Protein AF-A0A1E3X226-F1 (afdb_monomer)

Nearest PDB structures (foldseek):
  6efn-assembly1_A-2  TM=8.476E-01  e=7.479E-10  Bacillus subtilis subsp. subtilis str. 168
  5v1s-assembly1_A  TM=7.914E-01  e=3.067E-08  Streptococcus suis
  5v1s-assembly2_B  TM=7.934E-01  e=3.722E-07  Streptococcus suis
  5v1q-assembly1_A  TM=6.668E-01  e=4.159E-08  Streptococcus suis
  5v1t-assembly1_A  TM=6.741E-01  e=1.905E-07  Streptococcus suis

Radius of gyration: 18.55 Å; Cα contacts (8 Å, |Δi|>4): 370; chains: 1; bounding box: 53×36×47 Å

Solvent-accessible surface area (backbone atoms only — not comparable to full-atom values): 12499 Å² total; per-residue (Å²): 134,83,67,66,79,53,80,80,62,82,86,82,52,74,66,59,39,66,74,31,32,85,35,45,42,89,79,34,62,83,91,53,32,92,40,24,60,45,80,61,63,80,44,77,41,68,71,37,41,20,15,99,53,78,53,93,84,45,91,76,68,35,33,82,56,70,58,9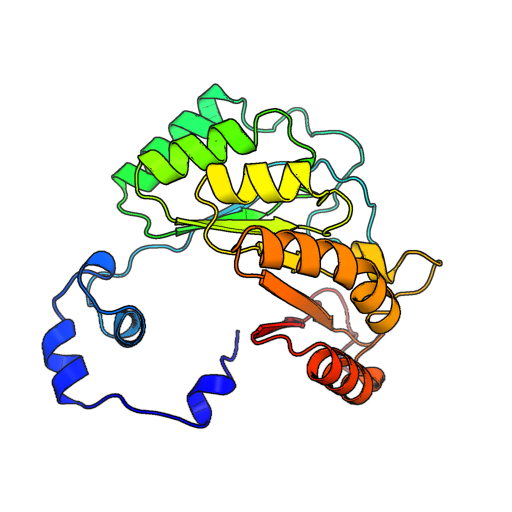3,87,53,73,49,74,67,57,48,51,51,49,46,52,51,42,39,75,68,57,30,62,35,41,37,39,32,44,42,25,39,91,75,44,93,59,42,59,63,53,40,32,52,30,34,77,60,65,28,40,37,31,42,42,34,56,45,85,78,44,43,67,65,48,21,43,51,44,41,72,24,49,42,65,31,39,41,33,37,30,65,58,43,9,36,70,86,80,49,81,36,60,60,62,7,48,61,70,41,45,66,29,53,50,33,23,49,77,44,72,33,49,63,33,44,35,42,80,39,42,63,90,46,52,90,47,45,70,59,47,52,51,54,47,60,73,70,67,64,92,45,71,48,81,43,74,62,84,78,71,93,46,88,118

Foldseek 3Di:
DDPVVCVVDDPDDPVLLVVAQDPALVVHDVVNSVSHVHDADEAEDAQWLAAPFQFPLDPSRRDPDTDPPGDDPVRLLVVLVVCLVSVHQEYEYHHRALVVDPCSLVSLLSSVVSNYAYEYEHCLPPQDLVNLLSCLVSRHQEYEHELRRQQCPVPARRSLSSVVVNLVSCVSNVVSVHHYEYEYEDFLRCPVVVVVNVVSRVVSVRPDYYYHYRDDDDTPD

Sequence (221 aa):
MINISRLLKVRETARDVEKHHNKRADEVPKHLVRYANVKAPMVIWNITRKCNFSCDICHLGSALEADSDELTTQEALEFIDQMASMNVPMVSVYGGEPLTRDDFFTLADHAHNKGLRIILSSNAALITKETAGEIAESGISYVGIDLDGLAQIGGDMDVIAGLEKALPAMERLRDAMVGCGVRITIGSFNLSQMPSIIKAIENTGLKRFAICQHLEGKDWK

Structure (mmCIF, N/CA/C/O backbone):
data_AF-A0A1E3X226-F1
#
_entry.id   AF-A0A1E3X226-F1
#
loop_
_atom_site.group_PDB
_atom_site.id
_atom_site.type_symbol
_atom_site.label_atom_id
_atom_site.label_alt_id
_atom_site.label_comp_id
_atom_site.label_asym_id
_atom_site.label_entity_id
_atom_site.label_seq_id
_atom_site.pdbx_PDB_ins_code
_atom_site.Cartn_x
_atom_site.Cartn_y
_atom_site.Cartn_z
_atom_site.occupancy
_atom_site.B_iso_or_equiv
_atom_site.auth_seq_id
_atom_site.auth_comp_id
_atom_site.auth_asym_id
_atom_site.auth_atom_id
_atom_site.pdbx_PDB_model_num
ATOM 1 N N . MET A 1 1 ? -12.445 4.779 -12.237 1.00 38.12 1 MET A N 1
ATOM 2 C CA . MET A 1 1 ? -11.994 3.369 -12.290 1.00 38.12 1 MET A CA 1
ATOM 3 C C . MET A 1 1 ? -13.033 2.550 -13.058 1.00 38.12 1 MET A C 1
ATOM 5 O O . MET A 1 1 ? -14.141 2.375 -12.562 1.00 38.12 1 MET A O 1
ATOM 9 N N . ILE A 1 2 ? -12.739 2.126 -14.290 1.00 32.38 2 ILE A N 1
ATOM 10 C CA . ILE A 1 2 ? -13.666 1.306 -15.093 1.00 32.38 2 ILE A CA 1
ATOM 11 C C . ILE A 1 2 ? -13.401 -0.165 -14.759 1.00 32.38 2 ILE A C 1
ATOM 13 O O . ILE A 1 2 ? -12.302 -0.666 -14.972 1.00 32.38 2 ILE A O 1
ATOM 17 N N . ASN A 1 3 ? -14.391 -0.865 -14.204 1.00 37.56 3 ASN A N 1
ATOM 18 C CA . ASN A 1 3 ? -14.241 -2.266 -13.805 1.00 37.56 3 ASN A CA 1
ATOM 19 C C . ASN A 1 3 ? -14.573 -3.203 -14.982 1.00 37.56 3 ASN A C 1
ATOM 21 O O . ASN A 1 3 ? -15.688 -3.715 -15.095 1.00 37.56 3 ASN A O 1
ATOM 25 N N . ILE A 1 4 ? -13.594 -3.402 -15.868 1.00 40.06 4 ILE A N 1
ATOM 26 C CA . ILE A 1 4 ? -13.736 -4.130 -17.144 1.00 40.06 4 ILE A CA 1
ATOM 27 C C . ILE A 1 4 ? -14.189 -5.587 -16.935 1.00 40.06 4 ILE A C 1
ATOM 29 O O . ILE A 1 4 ? -15.012 -6.098 -17.691 1.00 40.06 4 ILE A O 1
ATOM 33 N N . SER A 1 5 ? -13.761 -6.235 -15.847 1.00 36.62 5 SER A N 1
ATOM 34 C CA . SER A 1 5 ? -14.141 -7.624 -15.537 1.00 36.62 5 SER A CA 1
ATOM 35 C C . SER A 1 5 ? -15.647 -7.837 -15.285 1.00 36.62 5 SER A C 1
ATOM 37 O O . SER A 1 5 ? -16.148 -8.950 -15.457 1.00 36.62 5 SER A O 1
ATOM 39 N N . ARG A 1 6 ? -16.401 -6.780 -14.938 1.00 44.97 6 ARG A N 1
ATOM 40 C CA . ARG A 1 6 ? -17.860 -6.846 -14.729 1.00 44.97 6 ARG A CA 1
ATOM 41 C C . ARG A 1 6 ? -18.687 -6.729 -16.008 1.00 44.97 6 ARG A C 1
ATOM 43 O O . ARG A 1 6 ? -19.795 -7.259 -16.029 1.00 44.97 6 ARG A O 1
ATOM 50 N N . LEU A 1 7 ? -18.166 -6.092 -17.060 1.00 44.31 7 LEU A N 1
ATOM 51 C CA . LEU A 1 7 ? -18.870 -5.959 -18.346 1.00 44.31 7 LEU A CA 1
ATOM 52 C C . LEU A 1 7 ? -19.094 -7.314 -19.034 1.00 44.31 7 LEU A C 1
ATOM 54 O O . LEU A 1 7 ? -20.007 -7.453 -19.838 1.00 44.31 7 LEU A O 1
ATOM 58 N N . LEU A 1 8 ? -18.298 -8.325 -18.678 1.00 48.62 8 LEU A N 1
ATOM 59 C CA . LEU A 1 8 ? -18.293 -9.625 -19.346 1.00 48.62 8 LEU A CA 1
ATOM 60 C C . LEU A 1 8 ? -19.125 -10.707 -18.629 1.00 48.62 8 LEU A C 1
ATOM 62 O O . LEU A 1 8 ? -19.322 -11.780 -19.195 1.00 48.62 8 LEU A O 1
ATOM 66 N N . LYS A 1 9 ? -19.595 -10.481 -17.387 1.00 48.19 9 LYS A N 1
ATOM 67 C CA . LYS A 1 9 ? -20.261 -11.517 -16.557 1.00 48.19 9 LYS A CA 1
ATOM 68 C C . LYS A 1 9 ? -21.291 -10.953 -15.563 1.00 48.19 9 LYS A C 1
ATOM 70 O O . LYS A 1 9 ? -21.126 -11.098 -14.350 1.00 48.19 9 LYS A O 1
ATOM 75 N N . VAL A 1 10 ? -22.366 -10.316 -16.028 1.00 56.91 10 VAL A N 1
ATOM 76 C CA . VAL A 1 10 ? -23.440 -9.863 -15.119 1.00 56.91 10 VAL A CA 1
ATOM 77 C C . VAL A 1 10 ? -24.290 -11.062 -14.664 1.00 56.91 10 VAL A C 1
ATOM 79 O O . VAL A 1 10 ? -24.829 -11.791 -15.490 1.00 56.91 10 VAL A O 1
ATOM 82 N N . ARG A 1 11 ? -24.391 -11.278 -13.343 1.00 61.19 11 ARG A N 1
ATOM 83 C CA . ARG A 1 11 ? -25.200 -12.331 -12.682 1.00 61.19 11 ARG A CA 1
ATOM 84 C C . ARG A 1 11 ? -26.237 -11.759 -11.692 1.00 61.19 11 ARG A C 1
ATOM 86 O O . ARG A 1 11 ? -26.661 -12.461 -10.785 1.00 61.19 11 ARG A O 1
ATOM 93 N N . GLU A 1 12 ? -26.595 -10.483 -11.809 1.00 69.31 12 GLU A N 1
ATOM 94 C CA . GLU A 1 12 ? -27.423 -9.768 -10.822 1.00 69.31 12 GLU A CA 1
ATOM 95 C C . GLU A 1 12 ? -28.826 -9.514 -11.404 1.00 69.31 12 GLU A C 1
ATOM 97 O O . GLU A 1 12 ? -28.942 -9.076 -12.550 1.00 69.31 12 GLU A O 1
ATOM 102 N N . THR A 1 13 ? -29.888 -9.816 -10.648 1.00 71.75 13 THR A N 1
ATOM 103 C CA . THR A 1 13 ? -31.288 -9.699 -11.103 1.00 71.75 13 THR A CA 1
ATOM 104 C C . THR A 1 13 ? -31.986 -8.467 -10.519 1.00 71.75 13 THR A C 1
ATOM 106 O O . THR A 1 13 ? -31.592 -7.958 -9.472 1.00 71.75 13 THR A O 1
ATOM 109 N N . ALA A 1 14 ? -33.079 -8.004 -11.139 1.00 69.62 14 ALA A N 1
ATOM 110 C CA . ALA A 1 14 ? -33.898 -6.908 -10.596 1.00 69.62 14 ALA A CA 1
ATOM 111 C C . ALA A 1 14 ? -34.411 -7.191 -9.166 1.00 69.62 14 ALA A C 1
ATOM 113 O O . ALA A 1 14 ? -34.515 -6.283 -8.345 1.00 69.62 14 ALA A O 1
ATOM 114 N N . ARG A 1 15 ? -34.642 -8.470 -8.837 1.00 73.25 15 ARG A N 1
ATOM 115 C CA . ARG A 1 15 ? -35.053 -8.919 -7.500 1.00 73.25 15 ARG A CA 1
ATOM 116 C C . ARG A 1 15 ? -33.945 -8.760 -6.456 1.00 73.25 15 ARG A C 1
ATOM 118 O O . ARG A 1 15 ? -34.234 -8.469 -5.297 1.00 73.25 15 ARG A O 1
ATOM 125 N N . ASP A 1 16 ? -32.685 -8.930 -6.855 1.00 72.31 16 ASP A N 1
ATOM 126 C CA . ASP A 1 16 ? -31.538 -8.681 -5.976 1.00 72.31 16 ASP A CA 1
ATOM 127 C C . ASP A 1 16 ? -31.427 -7.189 -5.640 1.00 72.31 16 ASP A C 1
ATOM 129 O O . ASP A 1 16 ? -31.148 -6.831 -4.497 1.00 72.31 16 ASP A O 1
ATOM 133 N N . VAL A 1 17 ? -31.727 -6.315 -6.605 1.00 71.50 17 VAL A N 1
ATOM 134 C CA . VAL A 1 17 ? 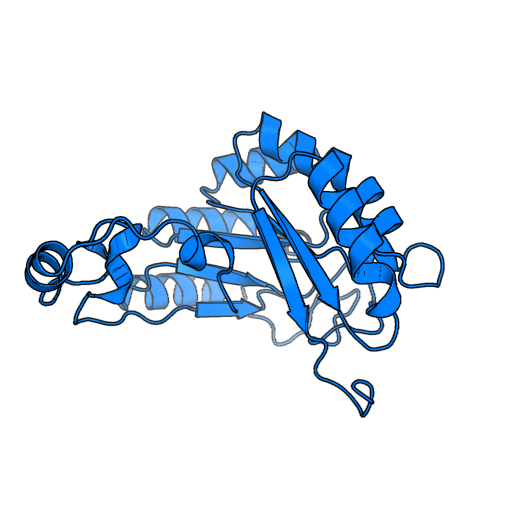-31.774 -4.863 -6.386 1.00 71.50 17 VAL A CA 1
ATOM 135 C C . VAL A 1 17 ? -32.857 -4.509 -5.365 1.00 71.50 17 VAL A C 1
ATOM 137 O O . VAL A 1 17 ? -32.548 -3.905 -4.341 1.00 71.50 17 VAL A O 1
ATOM 140 N N . GLU A 1 18 ? -34.098 -4.961 -5.563 1.00 77.69 18 GLU A N 1
ATOM 141 C CA . GLU A 1 18 ? -35.202 -4.725 -4.616 1.00 77.69 18 GLU A CA 1
ATOM 142 C C . GLU A 1 18 ? -34.926 -5.281 -3.214 1.00 77.69 18 GLU A C 1
ATOM 144 O O . GLU A 1 18 ? -35.237 -4.640 -2.212 1.00 77.69 18 GLU A O 1
ATOM 149 N N . LYS A 1 19 ? -34.305 -6.456 -3.095 1.00 78.50 19 LYS A N 1
ATOM 150 C CA . LYS A 1 19 ? -34.033 -7.058 -1.780 1.00 78.50 19 LYS A CA 1
ATOM 151 C C . LYS A 1 19 ? -33.026 -6.254 -0.951 1.00 78.50 19 LYS A C 1
ATOM 153 O O . LYS A 1 19 ? -33.049 -6.315 0.282 1.00 78.50 19 LYS A O 1
ATOM 158 N N . HIS A 1 20 ? -32.123 -5.539 -1.617 1.00 76.38 20 HIS A N 1
ATOM 159 C CA . HIS A 1 20 ? -31.002 -4.858 -0.980 1.00 76.38 20 HIS A CA 1
ATOM 160 C C . HIS A 1 20 ? -31.112 -3.327 -1.014 1.00 76.38 20 HIS A C 1
ATOM 162 O O . HIS A 1 20 ? -30.353 -2.672 -0.304 1.00 76.38 20 HIS A O 1
ATOM 168 N N . HIS A 1 21 ? -32.093 -2.759 -1.732 1.00 75.00 21 HIS A N 1
ATOM 169 C CA . HIS A 1 21 ? -32.198 -1.309 -1.916 1.00 75.00 21 HIS A CA 1
ATOM 170 C C . HIS A 1 21 ? -32.403 -0.490 -0.647 1.00 75.00 21 HIS A C 1
ATOM 172 O O . HIS A 1 21 ? -31.996 0.657 -0.636 1.00 75.00 21 HIS A O 1
ATOM 178 N N . ASN A 1 22 ? -32.978 -1.056 0.418 1.00 75.69 22 ASN A N 1
ATOM 179 C CA . ASN A 1 22 ? -33.190 -0.362 1.698 1.00 75.69 22 ASN A CA 1
ATOM 180 C C . ASN A 1 22 ? -32.210 -0.777 2.799 1.00 75.69 22 ASN A C 1
ATOM 182 O O . ASN A 1 22 ? -32.362 -0.361 3.944 1.00 75.69 22 ASN A O 1
ATOM 186 N N . LYS A 1 23 ? -31.221 -1.610 2.472 1.00 78.19 23 LYS A N 1
ATOM 187 C CA . LYS A 1 23 ? -30.227 -2.071 3.440 1.00 78.19 23 LYS A CA 1
ATOM 188 C C . LYS A 1 23 ? -29.024 -1.143 3.465 1.00 78.19 23 LYS A C 1
ATOM 190 O O . LYS A 1 23 ? -28.731 -0.466 2.473 1.00 78.19 23 LYS A O 1
ATOM 195 N N . ARG A 1 24 ? -28.310 -1.136 4.589 1.00 70.69 24 ARG A N 1
ATOM 196 C CA . ARG A 1 24 ? -27.011 -0.468 4.661 1.00 70.69 24 ARG A CA 1
ATOM 197 C C . ARG A 1 24 ? -25.949 -1.252 3.891 1.00 70.69 24 ARG A C 1
ATOM 199 O O . ARG A 1 24 ? -26.065 -2.463 3.719 1.00 70.69 24 ARG A O 1
ATOM 206 N N . ALA A 1 25 ? -24.907 -0.563 3.425 1.00 72.38 25 ALA A N 1
ATOM 207 C CA . ALA A 1 25 ? -23.837 -1.167 2.627 1.00 72.38 25 ALA A CA 1
ATOM 208 C C . ALA A 1 25 ? -23.152 -2.373 3.309 1.00 72.38 25 ALA A C 1
ATOM 210 O O . ALA A 1 25 ? -22.760 -3.317 2.625 1.00 72.38 25 ALA A O 1
ATOM 211 N N . ASP A 1 26 ? -23.047 -2.366 4.636 1.00 71.81 26 ASP A N 1
ATOM 212 C CA . ASP A 1 26 ? -22.485 -3.433 5.474 1.00 71.81 26 ASP A CA 1
ATOM 213 C C . ASP A 1 26 ? -23.393 -4.671 5.613 1.00 71.81 26 ASP A C 1
ATOM 215 O O . ASP A 1 26 ? -22.908 -5.769 5.875 1.00 71.81 26 ASP A O 1
ATOM 219 N N . GLU A 1 27 ? -24.693 -4.540 5.348 1.00 76.12 27 GLU A N 1
ATOM 220 C CA . GLU A 1 27 ? -25.685 -5.626 5.429 1.00 76.12 27 GLU A CA 1
ATOM 221 C C . GLU A 1 27 ? -25.948 -6.312 4.072 1.00 76.12 27 GLU A C 1
ATOM 223 O O . GLU A 1 27 ? -26.807 -7.198 3.942 1.00 76.12 27 GLU A O 1
ATOM 228 N N . VAL A 1 28 ? -25.256 -5.869 3.019 1.00 75.56 28 VAL A N 1
ATOM 229 C CA . VAL A 1 28 ? -25.477 -6.302 1.636 1.00 75.56 28 VAL A CA 1
ATOM 230 C C . VAL A 1 28 ? -24.313 -7.181 1.168 1.00 75.56 28 VAL A C 1
ATOM 232 O O . VAL A 1 28 ? -23.149 -6.834 1.375 1.00 75.56 28 VAL A O 1
ATOM 235 N N . PRO A 1 29 ? -24.575 -8.319 0.487 1.00 75.75 29 PRO A N 1
ATOM 236 C CA . PRO A 1 29 ? -23.518 -9.119 -0.119 1.00 75.75 29 PRO A CA 1
ATOM 237 C C . PRO A 1 29 ? -22.600 -8.256 -0.989 1.00 75.75 29 PRO A C 1
ATOM 239 O O . PRO A 1 29 ? -23.077 -7.470 -1.802 1.00 75.75 29 PRO A O 1
ATOM 242 N N . LYS A 1 30 ? -21.279 -8.442 -0.876 1.00 65.56 30 LYS A N 1
ATOM 243 C CA . LYS A 1 30 ? -20.251 -7.557 -1.471 1.00 65.56 30 LYS A CA 1
ATOM 244 C C . LYS A 1 30 ? -20.472 -7.196 -2.949 1.00 65.56 30 LYS A C 1
ATOM 246 O O . LYS A 1 30 ? -20.153 -6.089 -3.367 1.00 65.56 30 LYS A O 1
ATOM 251 N N . HIS A 1 31 ? -21.016 -8.111 -3.753 1.00 70.19 31 HIS A N 1
ATOM 252 C CA . HIS A 1 31 ? -21.281 -7.861 -5.173 1.00 70.19 31 HIS A CA 1
ATOM 253 C C . HIS A 1 31 ? -22.523 -6.974 -5.425 1.00 70.19 31 HIS A C 1
ATOM 255 O O . HIS A 1 31 ? -22.599 -6.324 -6.462 1.00 70.19 31 HIS A O 1
ATOM 261 N N . LEU A 1 32 ? -23.440 -6.850 -4.463 1.00 73.88 32 LEU A N 1
ATOM 262 C CA . LEU A 1 32 ? -24.692 -6.087 -4.561 1.00 73.88 32 LEU A CA 1
ATOM 263 C C . LEU A 1 32 ? -24.652 -4.730 -3.840 1.00 73.88 32 LEU A C 1
ATOM 265 O O . LEU A 1 32 ? -25.619 -3.982 -3.918 1.00 73.88 32 LEU A O 1
ATOM 269 N N . VAL A 1 33 ? -23.544 -4.376 -3.177 1.00 71.00 33 VAL A N 1
ATOM 270 C CA . VAL A 1 33 ? -23.407 -3.153 -2.351 1.00 71.00 33 VAL A CA 1
ATOM 271 C C . VAL A 1 33 ? -23.777 -1.865 -3.098 1.00 71.00 33 VAL A C 1
ATOM 273 O O . VAL A 1 33 ? -24.308 -0.941 -2.496 1.00 71.00 33 VAL A O 1
ATOM 276 N N . ARG A 1 34 ? -23.583 -1.811 -4.423 1.00 70.38 34 ARG A N 1
ATOM 277 C CA . ARG A 1 34 ? -23.995 -0.672 -5.271 1.00 70.38 34 ARG A CA 1
ATOM 278 C C . ARG A 1 34 ? -25.496 -0.362 -5.236 1.00 70.38 34 ARG A C 1
ATOM 280 O O . ARG A 1 34 ? -25.886 0.720 -5.657 1.00 70.38 34 ARG A O 1
ATOM 287 N N . TYR A 1 35 ? -26.309 -1.319 -4.799 1.00 75.25 35 TYR A N 1
ATOM 288 C CA . TYR A 1 35 ? -27.753 -1.176 -4.696 1.00 75.25 35 TYR A CA 1
ATOM 289 C C . TYR A 1 35 ? -28.203 -0.722 -3.308 1.00 75.25 35 TYR A C 1
ATOM 291 O O . TYR A 1 35 ? -29.363 -0.378 -3.181 1.00 75.25 35 TYR A O 1
ATOM 299 N N . ALA A 1 36 ? -27.335 -0.678 -2.291 1.00 75.19 36 ALA A N 1
ATOM 300 C CA . ALA A 1 36 ? -27.693 -0.210 -0.949 1.00 75.19 36 ALA A CA 1
ATOM 301 C C . ALA A 1 36 ? -28.122 1.275 -0.944 1.00 75.19 36 ALA A C 1
ATOM 303 O O . ALA A 1 36 ? -27.455 2.108 -1.563 1.00 75.19 36 ALA A O 1
ATOM 304 N N . ASN A 1 37 ? -29.192 1.623 -0.210 1.00 68.88 37 ASN A N 1
ATOM 305 C CA . ASN A 1 37 ? -29.652 3.019 -0.080 1.00 68.88 37 ASN A CA 1
ATOM 306 C C . ASN A 1 37 ? -28.659 3.877 0.699 1.00 68.88 37 ASN A C 1
ATOM 308 O O . ASN A 1 37 ? -28.446 5.050 0.393 1.00 68.88 37 ASN A O 1
ATOM 312 N N . VAL A 1 38 ? -28.081 3.297 1.753 1.00 66.25 38 VAL A N 1
ATOM 313 C CA . VAL A 1 38 ? -27.191 4.023 2.654 1.00 66.25 38 VAL A CA 1
ATOM 314 C C . VAL A 1 38 ? -25.774 3.902 2.118 1.00 66.25 38 VAL A C 1
ATOM 316 O O . VAL A 1 38 ? -25.131 2.855 2.222 1.00 66.25 38 VAL A O 1
ATOM 319 N N . LYS A 1 39 ? -25.306 4.993 1.509 1.00 69.38 39 LYS A N 1
ATOM 320 C CA . LYS A 1 39 ? -23.940 5.127 1.005 1.00 69.38 39 LYS A CA 1
ATOM 321 C C . LYS A 1 39 ? -23.014 5.448 2.170 1.00 69.38 39 LYS A C 1
ATOM 323 O O . LYS A 1 39 ? -23.203 6.458 2.838 1.00 69.38 39 LYS A O 1
ATOM 328 N N . ALA A 1 40 ? -22.005 4.614 2.381 1.00 72.94 40 ALA A N 1
ATOM 329 C CA . ALA A 1 40 ? -20.909 4.927 3.284 1.00 72.94 40 ALA A CA 1
ATOM 330 C C . ALA A 1 40 ? -19.724 5.497 2.483 1.00 72.94 40 ALA A C 1
ATOM 332 O O . ALA A 1 40 ? -19.499 5.059 1.346 1.00 72.94 40 ALA A O 1
ATOM 333 N N . PRO A 1 41 ? -18.980 6.476 3.025 1.00 81.44 41 PRO A N 1
ATOM 334 C CA . PRO A 1 41 ? -17.829 7.035 2.333 1.00 81.44 41 PRO A CA 1
ATOM 335 C C . PRO A 1 41 ? -16.697 6.007 2.236 1.00 81.44 41 PRO A C 1
ATOM 337 O O . PRO A 1 41 ? -16.515 5.163 3.110 1.00 81.44 41 PRO A O 1
ATOM 340 N N . MET A 1 42 ? -15.923 6.096 1.156 1.00 81.88 42 MET A N 1
ATOM 341 C CA . MET A 1 42 ? -14.627 5.432 1.050 1.00 81.88 42 MET A CA 1
ATOM 342 C C . MET A 1 42 ? -13.561 6.442 1.452 1.00 81.88 42 MET A C 1
ATOM 344 O O . MET A 1 42 ? -13.518 7.533 0.885 1.00 81.88 42 MET A O 1
ATOM 348 N N . VAL A 1 43 ? -12.719 6.079 2.413 1.00 92.75 43 VAL A N 1
ATOM 349 C CA . VAL A 1 43 ? -11.664 6.961 2.913 1.00 92.75 43 VAL A CA 1
ATOM 350 C C . VAL A 1 43 ? -10.341 6.543 2.289 1.00 92.75 43 VAL A C 1
ATOM 352 O O . VAL A 1 43 ? -9.979 5.366 2.313 1.00 92.75 43 VAL A O 1
ATOM 355 N N . ILE A 1 44 ? -9.640 7.512 1.713 1.00 94.31 44 ILE A N 1
ATOM 356 C CA . ILE A 1 44 ? -8.266 7.372 1.237 1.00 94.31 44 ILE A CA 1
ATOM 357 C C . ILE A 1 44 ? -7.417 8.236 2.157 1.00 94.31 44 ILE A C 1
ATOM 359 O O . ILE A 1 44 ? -7.663 9.436 2.259 1.00 94.31 44 ILE A O 1
ATOM 363 N N . TRP A 1 45 ? -6.461 7.626 2.848 1.00 95.94 45 TRP A N 1
ATOM 364 C CA . TRP A 1 45 ? -5.642 8.309 3.840 1.00 95.94 45 TRP A CA 1
ATOM 365 C C . TRP A 1 45 ? -4.166 8.196 3.482 1.00 95.94 45 TRP A C 1
ATOM 367 O O . TRP A 1 45 ? -3.622 7.096 3.446 1.00 95.94 45 TRP A O 1
ATOM 377 N N . ASN A 1 46 ? -3.529 9.340 3.236 1.00 95.44 46 ASN A N 1
ATOM 378 C CA . ASN A 1 46 ? -2.079 9.442 3.112 1.00 95.44 46 ASN A CA 1
ATOM 379 C C . ASN A 1 46 ? -1.474 9.494 4.516 1.00 95.44 46 ASN A C 1
ATOM 381 O O . ASN A 1 46 ? -1.496 10.544 5.154 1.00 95.44 46 ASN A O 1
ATOM 385 N N . ILE A 1 47 ? -0.999 8.350 5.007 1.00 95.62 47 ILE A N 1
ATOM 386 C CA . ILE A 1 47 ? -0.581 8.188 6.407 1.00 95.62 47 ILE A CA 1
ATOM 387 C C . ILE A 1 47 ? 0.763 8.852 6.722 1.00 95.62 47 ILE A C 1
ATOM 389 O O . ILE A 1 47 ? 1.029 9.208 7.865 1.00 95.62 47 ILE A O 1
ATOM 393 N N . THR A 1 48 ? 1.609 9.002 5.706 1.00 95.88 48 THR A N 1
ATOM 394 C CA . THR A 1 48 ? 2.918 9.650 5.793 1.00 95.88 48 THR A CA 1
ATOM 395 C C . THR A 1 48 ? 3.329 10.182 4.423 1.00 95.88 48 THR A C 1
ATOM 397 O O . THR A 1 48 ? 2.899 9.645 3.397 1.00 95.88 48 THR A O 1
ATOM 400 N N . ARG A 1 49 ? 4.166 11.218 4.379 1.00 94.19 49 ARG A N 1
ATOM 401 C CA . ARG A 1 49 ? 4.852 11.679 3.162 1.00 94.19 49 ARG A CA 1
ATOM 402 C C . ARG A 1 49 ? 6.210 11.012 2.964 1.00 94.19 49 ARG A C 1
ATOM 404 O O . ARG A 1 49 ? 6.736 11.078 1.848 1.00 94.19 49 ARG A O 1
ATOM 411 N N . LYS A 1 50 ? 6.738 10.354 4.000 1.00 96.00 50 LYS A N 1
ATOM 412 C CA . LYS A 1 50 ? 7.996 9.611 3.954 1.00 96.00 50 LYS A CA 1
ATOM 413 C C . LYS A 1 50 ? 7.912 8.468 2.943 1.00 96.00 50 LYS A C 1
ATOM 415 O O . LYS A 1 50 ? 6.926 7.733 2.904 1.00 96.00 50 LYS A O 1
ATOM 420 N N . CYS A 1 51 ? 8.934 8.323 2.109 1.00 95.50 51 CYS A N 1
ATOM 421 C CA . CYS A 1 51 ? 9.064 7.261 1.121 1.00 95.50 51 CYS A CA 1
ATOM 422 C C . CYS A 1 51 ? 10.533 6.892 0.924 1.00 95.50 51 CYS A C 1
ATOM 424 O O . CYS A 1 51 ? 11.412 7.745 0.948 1.00 95.50 51 CYS A O 1
ATOM 426 N N . ASN A 1 52 ? 10.796 5.622 0.636 1.00 94.50 52 ASN A N 1
ATOM 427 C CA . ASN A 1 52 ? 12.113 5.132 0.226 1.00 94.50 52 ASN A CA 1
ATOM 428 C C . ASN A 1 52 ? 12.409 5.347 -1.278 1.00 94.50 52 ASN A C 1
ATOM 430 O O . ASN A 1 52 ? 13.452 4.909 -1.760 1.00 94.50 52 ASN A O 1
ATOM 434 N N . PHE A 1 53 ? 11.507 6.006 -2.015 1.00 92.00 53 PHE A N 1
ATOM 435 C CA . PHE A 1 53 ? 11.678 6.417 -3.411 1.00 92.00 53 PHE A CA 1
ATOM 436 C C . PHE A 1 53 ? 11.282 7.886 -3.616 1.00 92.00 53 PHE A C 1
ATOM 438 O O . PHE A 1 53 ? 10.442 8.425 -2.900 1.00 92.00 53 PHE A O 1
ATOM 445 N N . SER A 1 54 ? 11.845 8.507 -4.652 1.00 89.62 54 SER A N 1
ATOM 446 C CA . SER A 1 54 ? 11.527 9.865 -5.106 1.00 89.62 54 SER A CA 1
ATOM 447 C C . SER A 1 54 ? 11.084 9.819 -6.569 1.00 89.62 54 SER A C 1
ATOM 449 O O . SER A 1 54 ? 11.899 9.996 -7.472 1.00 89.62 54 SER A O 1
ATOM 451 N N . CYS A 1 55 ? 9.826 9.454 -6.819 1.00 88.25 55 CYS A N 1
ATOM 452 C CA . CYS A 1 55 ? 9.348 9.210 -8.180 1.00 88.25 55 CYS A CA 1
ATOM 453 C C . CYS A 1 55 ? 8.987 10.489 -8.933 1.00 88.25 55 CYS A C 1
ATOM 455 O O . CYS A 1 55 ? 8.303 11.344 -8.374 1.00 88.25 55 CYS A O 1
ATOM 457 N N . ASP A 1 56 ? 9.336 10.570 -10.219 1.00 85.19 56 ASP A N 1
ATOM 458 C CA . ASP A 1 56 ? 9.056 11.754 -11.050 1.00 85.19 56 ASP A CA 1
ATOM 459 C C . ASP A 1 56 ? 7.551 12.017 -11.217 1.00 85.19 56 ASP A C 1
ATOM 461 O O . ASP A 1 56 ? 7.111 13.159 -11.275 1.00 85.19 56 ASP A O 1
ATOM 465 N N . ILE A 1 57 ? 6.742 10.953 -11.237 1.00 85.06 57 ILE A N 1
ATOM 466 C CA . ILE A 1 57 ? 5.275 11.014 -11.364 1.00 85.06 57 ILE A CA 1
ATOM 467 C C . ILE A 1 57 ? 4.542 10.992 -10.011 1.00 85.06 57 ILE A C 1
ATOM 469 O O . ILE A 1 57 ? 3.343 10.699 -9.953 1.00 85.06 57 ILE A O 1
ATOM 473 N N . CYS A 1 58 ? 5.248 11.236 -8.903 1.00 87.38 58 CYS A N 1
ATOM 474 C CA . CYS A 1 58 ? 4.681 11.137 -7.561 1.00 87.38 58 CYS A CA 1
ATOM 475 C C . CYS A 1 58 ? 3.627 12.227 -7.301 1.00 87.38 58 CYS A C 1
ATOM 477 O O . CYS A 1 58 ? 3.954 13.392 -7.096 1.00 87.38 58 CYS A O 1
ATOM 479 N N . HIS A 1 59 ? 2.359 11.827 -7.189 1.00 83.06 59 HIS A N 1
ATOM 480 C CA . HIS A 1 59 ? 1.247 12.740 -6.888 1.00 83.06 59 HIS A CA 1
ATOM 481 C C . HIS A 1 59 ? 1.328 13.426 -5.509 1.00 83.06 59 HIS A C 1
ATOM 483 O O . HIS A 1 59 ? 0.658 14.429 -5.283 1.00 83.06 59 HIS A O 1
ATOM 489 N N . LEU A 1 60 ? 2.101 12.867 -4.573 1.00 85.94 60 LEU A N 1
ATOM 490 C CA . LEU A 1 60 ? 2.260 13.383 -3.210 1.00 85.94 60 LEU A CA 1
ATOM 491 C C . LEU A 1 60 ? 3.488 14.277 -3.038 1.00 85.94 60 LEU A C 1
ATOM 493 O O . LEU A 1 60 ? 3.612 14.922 -1.997 1.00 85.94 60 LEU A O 1
ATOM 497 N N . GLY A 1 61 ? 4.410 14.294 -4.009 1.00 83.25 61 GLY A N 1
ATOM 498 C CA . GLY A 1 61 ? 5.734 14.887 -3.815 1.00 83.25 61 GLY A CA 1
ATOM 499 C C . GLY A 1 61 ? 6.393 14.341 -2.545 1.00 83.25 61 GLY A C 1
ATOM 500 O O . GLY A 1 61 ? 6.713 15.108 -1.633 1.00 83.25 61 GLY A O 1
ATOM 501 N N . SER A 1 62 ? 6.458 13.013 -2.431 1.00 86.88 62 SER A N 1
ATOM 502 C CA . SER A 1 62 ? 7.010 12.316 -1.268 1.00 86.88 62 SER A CA 1
ATOM 503 C C . SER A 1 62 ? 8.492 12.619 -1.070 1.00 86.88 62 SER A C 1
ATOM 505 O O . SER A 1 62 ? 9.211 12.925 -2.023 1.00 86.88 62 SER A O 1
ATOM 507 N N . ALA A 1 63 ? 8.947 12.509 0.174 1.00 87.00 63 ALA A N 1
ATOM 508 C CA . ALA A 1 63 ? 10.315 12.814 0.574 1.00 87.00 63 ALA A CA 1
ATOM 509 C C . ALA A 1 63 ? 10.933 11.639 1.341 1.00 87.00 63 ALA A C 1
ATOM 511 O O . ALA A 1 63 ? 10.225 10.749 1.801 1.00 87.00 63 ALA A O 1
ATOM 512 N N . LEU A 1 64 ? 12.259 11.640 1.490 1.00 88.00 64 LEU A N 1
ATOM 513 C CA . LEU A 1 64 ? 12.967 10.619 2.276 1.00 88.00 64 LEU A CA 1
ATOM 514 C C . LEU A 1 64 ? 12.685 10.727 3.781 1.00 88.00 64 LEU A C 1
ATOM 516 O O . LEU A 1 64 ? 12.814 9.743 4.506 1.00 88.00 64 LEU A O 1
ATOM 520 N N . GLU A 1 65 ? 12.266 11.910 4.226 1.00 87.88 65 GLU A N 1
ATOM 521 C CA . GLU A 1 65 ? 11.921 12.209 5.610 1.00 87.88 65 GLU A CA 1
ATOM 522 C C . GLU A 1 65 ? 10.417 12.440 5.758 1.00 87.88 65 GLU A C 1
ATOM 524 O O . GLU A 1 65 ? 9.735 12.834 4.806 1.00 87.88 65 GLU A O 1
ATOM 529 N N . ALA A 1 66 ? 9.911 12.175 6.961 1.00 85.38 66 ALA A N 1
ATOM 530 C CA . ALA A 1 66 ? 8.533 12.481 7.322 1.00 85.38 66 ALA A CA 1
ATOM 531 C C . ALA A 1 66 ? 8.321 13.998 7.426 1.00 85.38 66 ALA A C 1
ATOM 533 O O . ALA A 1 66 ? 9.245 14.748 7.755 1.00 85.38 66 ALA A O 1
ATOM 534 N N . ASP A 1 67 ? 7.095 14.439 7.153 1.00 85.94 67 ASP A N 1
ATOM 535 C CA . ASP A 1 67 ? 6.700 15.832 7.362 1.00 85.94 67 ASP A CA 1
ATOM 536 C C . ASP A 1 67 ? 6.483 16.093 8.865 1.00 85.94 67 ASP A C 1
ATOM 538 O O . ASP A 1 67 ? 6.050 15.204 9.604 1.00 85.94 67 ASP A O 1
ATOM 542 N N . SER A 1 68 ? 6.791 17.303 9.339 1.00 86.06 68 SER A N 1
ATOM 543 C CA . SER A 1 68 ? 6.584 17.664 10.749 1.00 86.06 68 SER A CA 1
ATOM 544 C C . SER A 1 68 ? 5.106 17.763 11.118 1.00 86.06 68 SER A C 1
ATOM 546 O O . SER A 1 68 ? 4.768 17.638 12.292 1.00 86.06 68 SER A O 1
ATOM 548 N N . ASP A 1 69 ? 4.247 17.967 10.117 1.00 89.06 69 ASP A N 1
ATOM 549 C CA . ASP A 1 69 ? 2.805 18.156 10.279 1.00 89.06 69 ASP A CA 1
ATOM 550 C C . ASP A 1 69 ? 2.006 16.844 10.079 1.00 89.06 69 ASP A C 1
ATOM 552 O O . ASP A 1 69 ? 0.794 16.868 9.849 1.00 89.06 69 ASP A O 1
ATOM 556 N N . GLU A 1 70 ? 2.661 15.676 10.137 1.00 93.19 70 GLU A N 1
ATOM 557 C CA . GLU A 1 70 ? 1.979 14.374 10.117 1.00 93.19 70 GLU A CA 1
ATOM 558 C C . GLU A 1 70 ? 1.263 14.080 11.442 1.00 93.19 70 GLU A C 1
ATOM 560 O O . GLU A 1 70 ? 1.724 14.464 12.515 1.00 93.19 70 GLU A O 1
ATOM 565 N N . LEU A 1 71 ? 0.157 13.325 11.378 1.00 96.12 71 LEU A N 1
ATOM 566 C CA . LEU A 1 71 ? -0.543 12.881 12.585 1.00 96.12 71 LEU A CA 1
ATOM 567 C C . LEU A 1 71 ? 0.404 12.078 13.482 1.00 96.12 71 LEU A C 1
ATOM 569 O O . LEU A 1 71 ? 1.060 11.124 13.037 1.00 96.12 71 LEU A O 1
ATOM 573 N N . THR A 1 72 ? 0.415 12.416 14.766 1.00 96.75 72 THR A N 1
ATOM 574 C CA . THR A 1 72 ? 1.024 11.580 15.802 1.00 96.75 72 THR A CA 1
ATOM 575 C C . THR A 1 72 ? 0.292 10.239 15.899 1.00 96.75 72 THR A C 1
ATOM 577 O O . THR A 1 72 ? -0.840 10.091 15.435 1.00 96.75 72 THR A O 1
ATOM 580 N N . THR A 1 73 ? 0.906 9.240 16.538 1.00 97.56 73 THR A N 1
ATOM 581 C CA . THR A 1 73 ? 0.261 7.935 16.767 1.00 97.56 73 THR A CA 1
ATOM 582 C C . THR A 1 73 ? -1.094 8.079 17.460 1.00 97.56 73 THR A C 1
ATOM 584 O O . THR A 1 73 ? -2.058 7.424 17.075 1.00 97.56 73 THR A O 1
ATOM 587 N N . GLN A 1 74 ? -1.195 8.970 18.450 1.00 98.06 74 GLN A N 1
ATOM 588 C CA . GLN A 1 74 ? -2.434 9.188 19.193 1.00 98.06 74 GLN A CA 1
ATOM 589 C C . GLN A 1 74 ? -3.530 9.793 18.304 1.00 98.06 74 GLN A C 1
ATOM 591 O O . GLN A 1 74 ? -4.647 9.280 18.274 1.00 98.06 74 GLN A O 1
ATOM 596 N N . GLU A 1 75 ? -3.208 10.827 17.526 1.00 98.19 75 GLU A N 1
ATOM 597 C CA . GLU A 1 75 ? -4.166 11.450 16.602 1.00 98.19 75 GLU A CA 1
ATOM 598 C C . GLU A 1 75 ? -4.598 10.483 15.491 1.00 98.19 75 GLU A C 1
ATOM 600 O O . GLU A 1 75 ? -5.758 10.473 15.084 1.00 98.19 75 GLU A O 1
ATOM 605 N N . ALA A 1 76 ? -3.686 9.629 15.022 1.00 97.94 76 ALA A N 1
ATOM 606 C CA . ALA A 1 76 ? -3.978 8.582 14.050 1.00 97.94 76 ALA A CA 1
ATOM 607 C C . ALA A 1 76 ? -4.950 7.520 14.604 1.00 97.94 76 ALA A C 1
ATOM 609 O O . ALA A 1 76 ? -5.884 7.115 13.907 1.00 97.94 76 ALA A O 1
ATOM 610 N N . LEU A 1 77 ? -4.777 7.096 15.862 1.00 98.31 77 LEU A N 1
ATOM 611 C CA . LEU A 1 77 ? -5.709 6.188 16.544 1.00 98.31 77 LEU A CA 1
ATOM 612 C C . LEU A 1 77 ? -7.093 6.829 16.726 1.00 98.31 77 LEU A C 1
ATOM 614 O O . LEU A 1 77 ? -8.113 6.184 16.478 1.00 98.31 77 LEU A O 1
ATOM 618 N N . GLU A 1 78 ? -7.139 8.108 17.099 1.00 98.19 78 GLU A N 1
ATOM 619 C CA . GLU A 1 78 ? -8.389 8.867 17.222 1.00 98.19 78 GLU A CA 1
ATOM 620 C C . GLU A 1 78 ? -9.089 9.045 15.871 1.00 98.19 78 GLU A C 1
ATOM 622 O O . GLU A 1 78 ? -10.309 8.888 15.777 1.00 98.19 78 GLU A O 1
ATOM 627 N N . PHE A 1 79 ? -8.332 9.304 14.804 1.00 97.25 79 PHE A N 1
ATOM 628 C CA . PHE A 1 79 ? -8.850 9.345 13.439 1.00 97.25 79 PHE A CA 1
ATOM 629 C C . PHE A 1 79 ? -9.495 8.007 13.047 1.00 97.25 79 PHE A C 1
ATOM 631 O O . PHE A 1 79 ? -10.621 7.987 12.542 1.00 97.25 79 PHE A O 1
ATOM 638 N N . ILE A 1 80 ? -8.831 6.883 13.332 1.00 97.19 80 ILE A N 1
ATOM 639 C CA . ILE A 1 80 ? -9.373 5.536 13.105 1.00 97.19 80 ILE A CA 1
ATOM 640 C C . ILE A 1 80 ? -10.683 5.331 13.880 1.00 97.19 80 ILE A C 1
ATOM 642 O O . ILE A 1 80 ? -11.671 4.860 13.309 1.00 97.19 80 ILE A O 1
ATOM 646 N N . ASP A 1 81 ? -10.724 5.729 15.152 1.00 97.25 81 ASP A N 1
ATOM 647 C CA . ASP A 1 81 ? -11.923 5.624 15.986 1.00 97.25 81 ASP A CA 1
ATOM 648 C C . ASP A 1 81 ? -13.089 6.455 15.432 1.00 97.25 81 ASP A C 1
ATOM 650 O O . ASP A 1 81 ? -14.231 5.982 15.391 1.00 97.25 81 ASP A O 1
ATOM 654 N N . GLN A 1 82 ? -12.812 7.660 14.930 1.00 95.75 82 GLN A N 1
ATOM 655 C CA . GLN A 1 82 ? -13.814 8.493 14.267 1.00 95.75 82 GLN A CA 1
ATOM 656 C C . GLN A 1 82 ? -14.346 7.815 12.999 1.00 95.75 82 GLN A C 1
ATOM 658 O O . GLN A 1 82 ? -15.565 7.731 12.824 1.00 95.75 82 GLN A O 1
ATOM 663 N N . MET A 1 83 ? -13.474 7.261 12.150 1.00 94.12 83 MET A N 1
ATOM 664 C CA . MET A 1 83 ? -13.898 6.551 10.934 1.00 94.12 83 MET A CA 1
ATOM 665 C C . MET A 1 83 ? -14.775 5.336 11.262 1.00 94.12 83 MET A C 1
ATOM 667 O O . MET A 1 83 ? -15.806 5.118 10.616 1.00 94.12 83 MET A O 1
ATOM 671 N N . ALA A 1 84 ? -14.420 4.580 12.302 1.00 91.69 84 ALA A N 1
ATOM 672 C CA . ALA A 1 84 ? -15.226 3.463 12.781 1.00 91.69 84 ALA A CA 1
ATOM 673 C C . ALA A 1 84 ? -16.599 3.928 13.292 1.00 91.69 84 ALA A C 1
ATOM 675 O O . ALA A 1 84 ? -17.623 3.351 12.919 1.00 91.69 84 ALA A O 1
ATOM 676 N N . SER A 1 85 ? -16.654 5.022 14.062 1.00 92.19 85 SER A N 1
ATOM 677 C CA . SER A 1 85 ? -17.914 5.599 14.564 1.00 92.19 85 SER A CA 1
ATOM 678 C C . SER A 1 85 ? -18.855 6.050 13.437 1.00 92.19 85 SER A C 1
ATOM 680 O O . SER A 1 85 ? -20.079 5.934 13.541 1.00 92.19 85 SER A O 1
ATOM 682 N N . MET A 1 86 ? -18.279 6.485 12.313 1.00 88.44 86 MET A N 1
ATOM 683 C CA . MET A 1 86 ? -18.997 6.875 11.101 1.00 88.44 86 MET A CA 1
ATOM 684 C C . MET A 1 86 ? -19.434 5.678 10.242 1.00 88.44 86 MET A C 1
ATOM 686 O O . MET A 1 86 ? -20.034 5.878 9.186 1.00 88.44 86 MET A O 1
ATOM 690 N N . ASN A 1 87 ? -19.180 4.440 10.685 1.00 85.12 87 ASN A N 1
ATOM 691 C CA . ASN A 1 87 ? -19.448 3.210 9.936 1.00 85.12 87 ASN A CA 1
ATOM 692 C C . ASN A 1 87 ? -18.773 3.203 8.551 1.00 85.12 87 ASN A C 1
ATOM 694 O O . ASN A 1 87 ? -19.342 2.714 7.569 1.00 85.12 87 ASN A O 1
ATOM 698 N N . VAL A 1 88 ? -17.564 3.765 8.454 1.00 87.62 88 VAL A N 1
ATOM 699 C CA . VAL A 1 88 ? -16.742 3.652 7.246 1.00 87.62 88 VAL A CA 1
ATOM 700 C C . VAL A 1 88 ? -16.444 2.167 7.014 1.00 87.62 88 VAL A C 1
ATOM 702 O O . VAL A 1 88 ? -15.905 1.508 7.895 1.00 87.62 88 VAL A O 1
ATOM 705 N N . PRO A 1 89 ? -16.760 1.590 5.845 1.00 81.56 89 PRO A N 1
ATOM 706 C CA . PRO A 1 89 ? -16.557 0.163 5.621 1.00 81.56 89 PRO A CA 1
ATOM 707 C C . PRO A 1 89 ? -15.087 -0.176 5.366 1.00 81.56 89 PRO A C 1
ATOM 709 O O . PRO A 1 89 ? -14.690 -1.336 5.479 1.00 81.56 89 PRO A O 1
ATOM 712 N N . MET A 1 90 ? -14.298 0.804 4.914 1.00 88.06 90 MET A N 1
ATOM 713 C CA . MET A 1 90 ? -12.945 0.583 4.429 1.00 88.06 90 MET A CA 1
ATOM 714 C C . MET A 1 90 ? -12.123 1.871 4.392 1.00 88.06 90 MET A C 1
ATOM 716 O O . MET A 1 90 ? -12.600 2.897 3.899 1.00 88.06 90 MET A O 1
ATOM 720 N N . VAL A 1 91 ? -10.865 1.766 4.815 1.00 94.00 91 VAL A N 1
ATOM 721 C CA . VAL A 1 91 ? -9.841 2.804 4.665 1.00 94.00 91 VAL A CA 1
ATOM 722 C C . VAL A 1 91 ? -8.746 2.260 3.750 1.00 94.00 91 VAL A C 1
ATOM 724 O O . VAL A 1 91 ? -8.161 1.207 4.010 1.00 94.00 91 VAL A O 1
ATOM 727 N N . SER A 1 92 ? -8.494 2.957 2.645 1.00 94.81 92 SER A N 1
ATOM 728 C CA . SER A 1 92 ? -7.348 2.677 1.787 1.00 94.81 92 SER A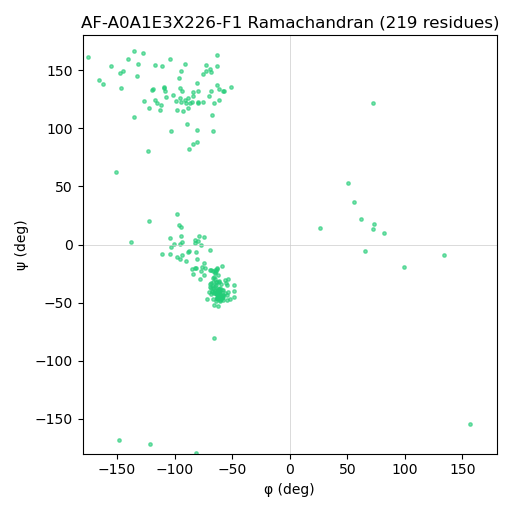 CA 1
ATOM 729 C C . SER A 1 92 ? -6.190 3.553 2.235 1.00 94.81 92 SER A C 1
ATOM 731 O O . SER A 1 92 ? -6.264 4.778 2.136 1.00 94.81 92 SER A O 1
ATOM 733 N N . VAL A 1 93 ? -5.137 2.923 2.736 1.00 96.81 93 VAL A N 1
ATOM 734 C CA . VAL A 1 93 ? -3.950 3.606 3.237 1.00 96.81 93 VAL A CA 1
ATOM 735 C C . VAL A 1 93 ? -2.959 3.777 2.095 1.00 96.81 93 VAL A C 1
ATOM 737 O O . VAL A 1 93 ? -2.554 2.809 1.452 1.00 96.81 93 VAL A O 1
ATOM 740 N N . TYR A 1 94 ? -2.619 5.031 1.851 1.00 94.38 94 TYR A N 1
ATOM 741 C CA . TYR A 1 94 ? -1.638 5.538 0.904 1.00 94.38 94 TYR A CA 1
ATOM 742 C C . TYR A 1 94 ? -0.595 6.354 1.678 1.00 94.38 94 TYR A C 1
ATOM 744 O O . TYR A 1 94 ? -0.589 6.379 2.908 1.00 94.38 94 TYR A O 1
ATOM 752 N N . GLY A 1 95 ? 0.284 7.044 0.966 1.00 89.12 95 GLY A N 1
ATOM 753 C CA . GLY A 1 95 ? 1.306 7.916 1.522 1.00 89.12 95 GLY A CA 1
ATOM 754 C C . GLY A 1 95 ? 2.442 8.061 0.523 1.00 89.12 95 GLY A C 1
ATOM 755 O O . GLY A 1 95 ? 2.241 7.859 -0.675 1.00 89.12 95 GLY A O 1
ATOM 756 N N . GLY A 1 96 ? 3.635 8.360 1.026 1.00 93.12 96 GLY A N 1
ATOM 757 C CA . GLY A 1 96 ? 4.861 7.998 0.332 1.00 93.12 96 GLY A CA 1
ATOM 758 C C . GLY A 1 96 ? 5.001 6.479 0.283 1.00 93.12 96 GLY A C 1
ATOM 759 O O . GLY A 1 96 ? 4.621 5.850 -0.699 1.00 93.12 96 GLY A O 1
ATOM 760 N N . GLU A 1 97 ? 5.466 5.882 1.375 1.00 96.62 97 GLU A N 1
ATOM 761 C CA . GLU A 1 97 ? 5.414 4.439 1.597 1.00 96.62 97 GLU A CA 1
ATOM 762 C C . GLU A 1 97 ? 4.936 4.166 3.030 1.00 96.62 97 GLU A C 1
ATOM 764 O O . GLU A 1 97 ? 5.693 4.410 3.973 1.00 96.62 97 GLU A O 1
ATOM 769 N N . PRO A 1 98 ? 3.709 3.644 3.230 1.00 97.19 98 PRO A N 1
ATOM 770 C CA . PRO A 1 98 ? 3.170 3.376 4.565 1.00 97.19 98 PRO A CA 1
ATOM 771 C C . PRO A 1 98 ? 4.066 2.488 5.433 1.00 97.19 98 PRO A C 1
ATOM 773 O O . PRO A 1 98 ? 4.168 2.724 6.632 1.00 97.19 98 PRO A O 1
ATOM 776 N N . LEU A 1 99 ? 4.771 1.522 4.829 1.00 97.44 99 LEU A N 1
ATOM 777 C CA . LEU A 1 99 ? 5.689 0.620 5.536 1.00 97.44 99 LEU A CA 1
ATOM 778 C C . LEU A 1 99 ? 6.959 1.313 6.070 1.00 97.44 99 LEU A C 1
ATOM 780 O O . LEU A 1 99 ? 7.752 0.674 6.753 1.00 97.44 99 LEU A O 1
ATOM 784 N N . THR A 1 100 ? 7.177 2.601 5.776 1.00 96.75 100 THR A N 1
ATOM 785 C CA . THR A 1 100 ? 8.278 3.395 6.362 1.00 96.75 100 THR A CA 1
ATOM 786 C C . THR A 1 100 ? 7.914 4.070 7.684 1.00 96.75 100 THR A C 1
ATOM 788 O O . THR A 1 100 ? 8.782 4.696 8.301 1.00 96.75 100 THR A O 1
ATOM 791 N N . ARG A 1 101 ? 6.643 3.985 8.094 1.00 95.94 101 ARG A N 1
ATOM 792 C CA . ARG A 1 101 ? 6.127 4.591 9.318 1.00 95.94 101 ARG A CA 1
ATOM 793 C C . ARG A 1 101 ? 6.156 3.570 10.459 1.00 95.94 101 ARG A C 1
ATOM 795 O O . ARG A 1 101 ? 5.526 2.521 10.365 1.00 95.94 101 ARG A O 1
ATOM 802 N N . ASP A 1 102 ? 6.852 3.906 11.543 1.00 95.31 102 ASP A N 1
ATOM 803 C CA . ASP A 1 102 ? 7.194 2.963 12.621 1.00 95.31 102 ASP A CA 1
ATOM 804 C C . ASP A 1 102 ? 5.977 2.358 13.347 1.00 95.31 102 ASP A C 1
ATOM 806 O O . ASP A 1 102 ? 6.017 1.212 13.789 1.00 95.31 102 ASP A O 1
ATOM 810 N N . ASP A 1 103 ? 4.879 3.106 13.468 1.00 97.12 103 ASP A N 1
ATOM 811 C CA . ASP A 1 103 ? 3.646 2.676 14.142 1.00 97.12 103 ASP A CA 1
ATOM 812 C C . ASP A 1 103 ? 2.600 2.074 13.181 1.00 97.12 103 ASP A C 1
ATOM 814 O O . ASP A 1 103 ? 1.478 1.784 13.603 1.00 97.12 103 ASP A O 1
ATOM 818 N N . PHE A 1 104 ? 2.938 1.856 11.902 1.00 97.88 104 PHE A N 1
ATOM 819 C CA . PHE A 1 104 ? 1.978 1.448 10.871 1.00 97.88 104 PHE A CA 1
ATOM 820 C C . PHE A 1 104 ? 1.184 0.188 11.245 1.00 97.88 104 PHE A C 1
ATOM 822 O O . PHE A 1 104 ? -0.044 0.183 11.139 1.00 97.88 104 PHE A O 1
ATOM 829 N N . PHE A 1 105 ? 1.857 -0.869 11.709 1.00 97.94 105 PHE A N 1
ATOM 830 C CA . PHE A 1 105 ? 1.184 -2.125 12.057 1.00 97.94 105 PHE A CA 1
ATOM 831 C C . PHE A 1 105 ? 0.289 -1.996 13.291 1.00 97.94 105 PHE A C 1
ATOM 833 O O . PHE A 1 105 ? -0.790 -2.586 13.312 1.00 97.94 105 PHE A O 1
ATOM 840 N N . THR A 1 106 ? 0.666 -1.160 14.262 1.00 97.81 106 THR A N 1
ATOM 841 C CA . THR A 1 106 ? -0.185 -0.817 15.413 1.00 97.81 106 THR A CA 1
ATOM 842 C C . THR A 1 106 ? -1.475 -0.136 14.956 1.00 97.81 106 THR A C 1
ATOM 844 O O . THR A 1 106 ? -2.565 -0.476 15.416 1.00 97.81 106 THR A O 1
ATOM 847 N N . LEU A 1 107 ? -1.371 0.807 14.016 1.00 98.06 107 LEU A N 1
ATOM 848 C CA . LEU A 1 107 ? -2.527 1.512 13.458 1.00 98.06 107 LEU A CA 1
ATOM 849 C C . LEU A 1 107 ? -3.414 0.575 12.622 1.00 98.06 107 LEU A C 1
ATOM 851 O O . LEU A 1 107 ? -4.641 0.635 12.721 1.00 98.06 107 LEU A O 1
ATOM 855 N N . ALA A 1 108 ? -2.808 -0.307 11.823 1.00 97.38 108 ALA A N 1
ATOM 856 C CA . ALA A 1 108 ? -3.529 -1.290 11.020 1.00 97.38 108 ALA A CA 1
ATOM 857 C C . ALA A 1 108 ? -4.304 -2.293 11.894 1.00 97.38 108 ALA A C 1
ATOM 859 O O . ALA A 1 108 ? -5.495 -2.503 11.649 1.00 97.38 108 ALA A O 1
ATOM 860 N N . ASP A 1 109 ? -3.672 -2.832 12.941 1.00 97.12 109 ASP A N 1
ATOM 861 C CA . ASP A 1 109 ? -4.312 -3.738 13.902 1.00 97.12 109 ASP A CA 1
ATOM 862 C C . ASP A 1 109 ? -5.458 -3.048 14.660 1.00 97.12 109 ASP A C 1
ATOM 864 O O . ASP A 1 109 ? -6.574 -3.572 14.724 1.00 97.12 109 ASP A O 1
ATOM 868 N N . HIS A 1 110 ? -5.247 -1.819 15.150 1.00 97.69 110 HIS A N 1
ATOM 869 C CA . HIS A 1 110 ? -6.309 -1.051 15.811 1.00 97.69 110 HIS A CA 1
ATOM 870 C C . HIS A 1 110 ? -7.514 -0.837 14.888 1.00 97.69 110 HIS A C 1
ATOM 872 O O . HIS A 1 110 ? -8.657 -1.073 15.285 1.00 97.69 110 HIS A O 1
ATOM 878 N N . ALA A 1 111 ? -7.277 -0.460 13.629 1.00 95.88 111 ALA A N 1
ATOM 879 C CA . ALA A 1 111 ? -8.345 -0.295 12.650 1.00 95.88 111 ALA A CA 1
ATOM 880 C C . ALA A 1 111 ? -9.088 -1.608 12.363 1.00 95.88 111 ALA A C 1
ATOM 882 O O . ALA A 1 111 ? -10.324 -1.613 12.321 1.00 95.88 111 ALA A O 1
ATOM 883 N N . HIS A 1 112 ? -8.362 -2.721 12.225 1.00 94.19 112 HIS A N 1
ATOM 884 C CA . HIS A 1 112 ? -8.954 -4.045 12.058 1.00 94.19 112 HIS A CA 1
ATOM 885 C C . HIS A 1 112 ? -9.870 -4.407 13.237 1.00 94.19 112 HIS A C 1
ATOM 887 O O . HIS A 1 112 ? -11.028 -4.782 13.030 1.00 94.19 112 HIS A O 1
ATOM 893 N N . ASN A 1 113 ? -9.397 -4.198 14.468 1.00 95.56 113 ASN A N 1
ATOM 894 C CA . ASN A 1 113 ? -10.143 -4.469 15.698 1.00 95.56 113 ASN A CA 1
ATOM 895 C C . ASN A 1 113 ? -11.385 -3.575 15.862 1.00 95.56 113 ASN A C 1
ATOM 897 O O . ASN A 1 113 ? -12.364 -3.974 16.495 1.00 95.56 113 ASN A O 1
ATOM 901 N N . LYS A 1 114 ? -11.397 -2.392 15.239 1.00 94.62 114 LYS A N 1
ATOM 902 C CA . LYS A 1 114 ? -12.573 -1.507 15.151 1.00 94.62 114 LYS A CA 1
ATOM 903 C C . LYS A 1 114 ? -13.543 -1.882 14.024 1.00 94.62 114 LYS A C 1
ATOM 905 O O . LYS A 1 114 ? -14.556 -1.210 13.842 1.00 94.62 114 LYS A O 1
ATOM 910 N N . GLY A 1 115 ? -13.265 -2.951 13.277 1.00 89.25 115 GLY A N 1
ATOM 911 C CA . GLY A 1 115 ? -14.095 -3.427 12.171 1.00 89.25 115 GLY A CA 1
ATOM 912 C C . GLY A 1 115 ? -13.873 -2.678 10.855 1.00 89.25 115 GLY A C 1
ATOM 913 O O . GLY A 1 115 ? -14.630 -2.887 9.903 1.00 89.25 115 GLY A O 1
ATOM 914 N N . LEU A 1 116 ? -12.844 -1.828 10.767 1.00 90.81 116 LEU A N 1
ATOM 915 C CA . LEU A 1 116 ? -12.471 -1.176 9.518 1.00 90.81 116 LEU A CA 1
ATOM 916 C C . LEU A 1 116 ? -11.673 -2.141 8.650 1.00 90.81 116 LEU A C 1
ATOM 918 O O . LEU A 1 116 ? -10.686 -2.747 9.065 1.00 90.81 116 LEU A O 1
ATOM 922 N N . ARG A 1 117 ? -12.059 -2.234 7.382 1.00 90.81 117 ARG A N 1
ATOM 923 C CA . ARG A 1 117 ? -11.255 -2.952 6.403 1.00 90.81 117 ARG A CA 1
ATOM 924 C C . ARG A 1 117 ? -10.100 -2.076 5.926 1.00 90.81 117 ARG A C 1
ATOM 926 O O . ARG A 1 117 ? -10.344 -1.041 5.311 1.00 90.81 117 ARG A O 1
ATOM 933 N N . ILE A 1 118 ? -8.866 -2.537 6.096 1.00 94.06 118 ILE A N 1
ATOM 934 C CA . ILE A 1 118 ? -7.689 -1.846 5.558 1.00 94.06 118 ILE A CA 1
ATOM 935 C C . ILE A 1 118 ? -7.283 -2.421 4.197 1.00 94.06 118 ILE A C 1
ATOM 937 O O . ILE A 1 118 ? -7.254 -3.643 3.991 1.00 94.06 118 ILE A O 1
ATOM 941 N N . ILE A 1 119 ? -6.999 -1.522 3.254 1.00 95.25 119 ILE A N 1
ATOM 942 C CA . ILE A 1 119 ? -6.292 -1.814 2.003 1.00 95.25 119 ILE A CA 1
ATOM 943 C C . ILE A 1 119 ? -4.986 -1.027 2.013 1.00 95.25 119 ILE A C 1
ATOM 945 O O . ILE A 1 119 ? -5.016 0.192 2.146 1.00 95.25 119 ILE A O 1
ATOM 949 N N . LEU A 1 120 ? -3.862 -1.718 1.844 1.00 97.75 120 LEU A N 1
ATOM 950 C CA . LEU A 1 120 ? -2.538 -1.105 1.807 1.00 97.75 120 LEU A CA 1
ATOM 951 C C . LEU A 1 120 ? -2.126 -0.795 0.364 1.00 97.75 120 LEU A C 1
ATOM 953 O O . LEU A 1 120 ? -2.216 -1.655 -0.514 1.00 97.75 120 LEU A O 1
ATOM 957 N N . SER A 1 121 ? -1.643 0.420 0.140 1.00 96.62 121 SER A N 1
ATOM 958 C CA . SER A 1 121 ? -0.910 0.841 -1.049 1.00 96.62 121 SER A CA 1
ATOM 959 C C . SER A 1 121 ? 0.589 0.824 -0.760 1.00 96.62 121 SER A C 1
ATOM 961 O O . SER A 1 121 ? 1.008 1.493 0.174 1.00 96.62 121 SER A O 1
ATOM 963 N N . SER A 1 122 ? 1.391 0.084 -1.532 1.00 97.25 122 SER A N 1
ATOM 964 C CA . SER A 1 122 ? 2.843 -0.012 -1.305 1.00 97.25 122 SER A CA 1
ATOM 965 C C . SER A 1 122 ? 3.626 -0.125 -2.616 1.00 97.25 122 SER A C 1
ATOM 967 O O . SER A 1 122 ? 3.147 -0.718 -3.584 1.00 97.25 122 SER A O 1
ATOM 969 N N . ASN A 1 123 ? 4.854 0.388 -2.626 1.00 95.50 123 ASN A N 1
ATOM 970 C CA . ASN A 1 123 ? 5.849 0.209 -3.685 1.00 95.50 123 ASN A CA 1
ATOM 971 C C . ASN A 1 123 ? 6.539 -1.172 -3.650 1.00 95.50 123 ASN A C 1
ATOM 973 O O . ASN A 1 123 ? 7.399 -1.460 -4.481 1.00 95.50 123 ASN A O 1
ATOM 977 N N . ALA A 1 124 ? 6.167 -2.022 -2.685 1.00 96.81 124 ALA A N 1
ATOM 978 C CA . ALA A 1 124 ? 6.619 -3.398 -2.489 1.00 96.81 124 ALA A CA 1
ATOM 979 C C . ALA A 1 124 ? 8.103 -3.612 -2.134 1.00 96.81 124 ALA A C 1
ATOM 981 O O . ALA A 1 124 ? 8.475 -4.738 -1.798 1.00 96.81 124 ALA A O 1
ATOM 982 N N . ALA A 1 125 ? 8.946 -2.575 -2.131 1.00 96.19 125 ALA A N 1
ATOM 983 C CA . ALA A 1 125 ? 10.380 -2.718 -1.867 1.00 96.19 125 ALA A CA 1
ATOM 984 C C . ALA A 1 125 ? 10.687 -3.191 -0.436 1.00 96.19 125 ALA A C 1
ATOM 986 O O . ALA A 1 125 ? 11.674 -3.891 -0.217 1.00 96.19 125 ALA A O 1
ATOM 987 N N . LEU A 1 126 ? 9.824 -2.844 0.523 1.00 97.06 126 LEU A N 1
ATOM 988 C CA . LEU A 1 126 ? 9.974 -3.202 1.937 1.00 97.06 126 LEU A CA 1
ATOM 989 C C . LEU A 1 126 ? 9.247 -4.496 2.323 1.00 97.06 126 LEU A C 1
ATOM 991 O O . LEU A 1 126 ? 9.270 -4.889 3.482 1.00 97.06 126 LEU A O 1
ATOM 995 N N . ILE A 1 127 ? 8.608 -5.188 1.376 1.00 98.12 127 ILE A N 1
ATOM 996 C CA . ILE A 1 127 ? 7.845 -6.404 1.674 1.00 98.12 127 ILE A CA 1
ATOM 997 C C . ILE A 1 127 ? 8.795 -7.605 1.714 1.00 98.12 127 ILE A C 1
ATOM 999 O O . ILE A 1 127 ? 9.005 -8.309 0.717 1.00 98.12 127 ILE A O 1
ATOM 1003 N N . THR A 1 128 ? 9.392 -7.842 2.880 1.00 98.25 128 THR A N 1
ATOM 1004 C CA . THR A 1 128 ? 10.123 -9.079 3.188 1.00 98.25 128 THR A CA 1
ATOM 1005 C C . THR A 1 128 ? 9.158 -10.193 3.609 1.00 98.25 128 THR A C 1
ATOM 1007 O O . THR A 1 128 ? 7.938 -10.024 3.585 1.00 98.25 128 THR A O 1
ATOM 1010 N N . LYS A 1 129 ? 9.687 -11.378 3.940 1.00 98.19 129 LYS A N 1
ATOM 1011 C CA . LYS A 1 129 ? 8.859 -12.481 4.449 1.00 98.19 129 LYS A CA 1
ATOM 1012 C C . LYS A 1 129 ? 8.246 -12.117 5.805 1.00 98.19 129 LYS A C 1
ATOM 1014 O O . LYS A 1 129 ? 7.089 -12.434 6.055 1.00 98.19 129 LYS A O 1
ATOM 1019 N N . GLU A 1 130 ? 9.023 -11.442 6.639 1.00 98.25 130 GLU A N 1
ATOM 1020 C CA . GLU A 1 130 ? 8.642 -10.964 7.964 1.00 98.25 130 GLU A CA 1
ATOM 1021 C C . GLU A 1 130 ? 7.547 -9.903 7.836 1.00 98.25 130 GLU A C 1
ATOM 1023 O O . GLU A 1 130 ? 6.456 -10.095 8.365 1.00 98.25 130 GLU A O 1
ATOM 1028 N N . THR A 1 131 ? 7.770 -8.874 7.010 1.00 98.31 131 THR A N 1
ATOM 1029 C CA . THR A 1 131 ? 6.773 -7.824 6.749 1.00 98.31 131 THR A CA 1
ATOM 1030 C C . THR A 1 131 ? 5.487 -8.390 6.145 1.00 98.31 131 THR A C 1
ATOM 1032 O O . THR A 1 131 ? 4.396 -7.945 6.484 1.00 98.31 131 THR A O 1
ATOM 1035 N N . ALA A 1 132 ? 5.568 -9.398 5.267 1.00 98.25 132 ALA A N 1
ATOM 1036 C CA . ALA A 1 132 ? 4.376 -10.073 4.749 1.00 98.25 132 ALA A CA 1
ATOM 1037 C C . ALA A 1 132 ? 3.584 -10.803 5.853 1.00 98.25 132 ALA A C 1
ATOM 1039 O O . ALA A 1 132 ? 2.354 -10.826 5.794 1.00 98.25 132 ALA A O 1
ATOM 1040 N N . GLY A 1 133 ? 4.273 -11.358 6.856 1.00 98.00 133 GLY A N 1
ATOM 1041 C CA . GLY A 1 133 ? 3.660 -11.915 8.063 1.00 98.00 133 GLY A CA 1
ATOM 1042 C C . GLY A 1 133 ? 2.946 -10.847 8.891 1.00 98.00 133 GLY A C 1
ATOM 1043 O O . GLY A 1 133 ? 1.764 -11.001 9.181 1.00 98.00 133 GLY A O 1
ATOM 1044 N N . GLU A 1 134 ? 3.605 -9.719 9.164 1.00 98.12 134 GLU A N 1
ATOM 1045 C CA . GLU A 1 134 ? 3.004 -8.592 9.899 1.00 98.12 134 GLU A CA 1
ATOM 1046 C C . GLU A 1 134 ? 1.781 -8.008 9.168 1.00 98.12 134 GLU A C 1
ATOM 1048 O O . GLU A 1 134 ? 0.763 -7.682 9.784 1.00 98.12 134 GLU A O 1
ATOM 1053 N N . ILE A 1 135 ? 1.825 -7.934 7.832 1.00 98.19 135 ILE A N 1
ATOM 1054 C CA . ILE A 1 135 ? 0.673 -7.539 7.005 1.00 98.19 135 ILE A CA 1
ATOM 1055 C C . ILE A 1 135 ? -0.500 -8.514 7.196 1.00 98.19 135 ILE A C 1
ATOM 1057 O O . ILE A 1 135 ? -1.649 -8.079 7.288 1.00 98.19 135 ILE A O 1
ATOM 1061 N N . ALA A 1 136 ? -0.237 -9.821 7.245 1.00 96.44 136 ALA A N 1
ATOM 1062 C CA . ALA A 1 136 ? -1.278 -10.825 7.451 1.00 96.44 136 ALA A CA 1
ATOM 1063 C C . ALA A 1 136 ? -1.877 -10.754 8.866 1.00 96.44 136 ALA A C 1
ATOM 1065 O O . ALA A 1 136 ? -3.098 -10.822 9.019 1.00 96.44 136 ALA A O 1
ATOM 1066 N N . GLU A 1 137 ? -1.029 -10.588 9.882 1.00 96.94 137 GLU A N 1
ATOM 1067 C CA . GLU A 1 137 ? -1.424 -10.540 11.294 1.00 96.94 137 GLU A CA 1
ATOM 1068 C C . GLU A 1 137 ? -2.212 -9.271 11.642 1.00 96.94 137 GLU A C 1
ATOM 1070 O O . GLU A 1 137 ? -3.197 -9.351 12.368 1.00 96.94 137 GLU A O 1
ATOM 1075 N N . SER A 1 138 ? -1.865 -8.126 11.045 1.00 95.38 138 SER A N 1
ATOM 1076 C CA . SER A 1 138 ? -2.548 -6.834 11.254 1.00 95.38 138 SER A CA 1
ATOM 1077 C C . SER A 1 138 ? -3.916 -6.710 10.562 1.00 95.38 138 SER A C 1
ATOM 1079 O O . SER A 1 138 ? -4.524 -5.638 10.537 1.00 95.38 138 SER A O 1
ATOM 1081 N N . GLY A 1 139 ? -4.423 -7.789 9.958 1.00 90.50 139 GLY A N 1
ATOM 1082 C CA . GLY A 1 139 ? -5.761 -7.817 9.366 1.00 90.50 139 GLY A CA 1
ATOM 1083 C C . GLY A 1 139 ? -5.897 -7.029 8.056 1.00 90.50 139 GLY A C 1
ATOM 1084 O O . GLY A 1 139 ? -7.021 -6.723 7.626 1.00 90.50 139 GLY A O 1
ATOM 1085 N N . ILE A 1 140 ? -4.781 -6.714 7.386 1.00 95.50 140 ILE A N 1
ATOM 1086 C CA . ILE A 1 140 ? -4.785 -6.053 6.078 1.00 95.50 140 ILE A CA 1
ATOM 1087 C C . ILE A 1 140 ? -5.406 -6.990 5.043 1.00 95.50 140 ILE A C 1
ATOM 1089 O O . ILE A 1 140 ? -4.960 -8.103 4.775 1.00 95.50 140 ILE A O 1
ATOM 1093 N N . SER A 1 141 ? -6.471 -6.509 4.410 1.00 86.94 141 SER A N 1
ATOM 1094 C CA . SER A 1 141 ? -7.309 -7.359 3.563 1.00 86.94 141 SER A CA 1
ATOM 1095 C C . SER A 1 141 ? -6.806 -7.508 2.127 1.00 86.94 141 SER A C 1
ATOM 1097 O O . SER A 1 141 ? -7.266 -8.393 1.398 1.00 86.94 141 SER A O 1
ATOM 1099 N N . TYR A 1 142 ? -5.970 -6.572 1.678 1.00 94.44 142 TYR A N 1
ATOM 1100 C CA . TYR A 1 142 ? -5.442 -6.523 0.322 1.00 94.44 142 TYR A CA 1
ATOM 1101 C C . TYR A 1 142 ? -4.267 -5.547 0.234 1.00 94.44 142 TYR A C 1
ATOM 1103 O O . TYR A 1 142 ? -4.341 -4.456 0.802 1.00 94.44 142 TYR A O 1
ATOM 1111 N N . VAL A 1 143 ? -3.251 -5.904 -0.553 1.00 97.19 143 VAL A N 1
ATOM 1112 C CA . VAL A 1 143 ? -2.128 -5.022 -0.898 1.00 97.19 143 VAL A CA 1
ATOM 1113 C C . VAL A 1 143 ? -2.182 -4.677 -2.385 1.00 97.19 143 VAL A C 1
ATOM 1115 O O . VAL A 1 143 ? -2.058 -5.543 -3.255 1.00 97.19 143 VAL A O 1
ATOM 1118 N N . GLY A 1 144 ? -2.386 -3.401 -2.692 1.00 96.19 144 GLY A N 1
ATOM 1119 C CA . GLY A 1 144 ? -2.176 -2.865 -4.028 1.00 96.19 144 GLY A CA 1
ATOM 1120 C C . GLY A 1 144 ? -0.708 -2.498 -4.197 1.00 96.19 144 GLY A C 1
ATOM 1121 O O . GLY A 1 144 ? -0.217 -1.658 -3.453 1.00 96.19 144 GLY A O 1
ATOM 1122 N N . ILE A 1 145 ? -0.035 -3.058 -5.193 1.00 96.31 145 ILE A N 1
ATOM 1123 C CA . ILE A 1 145 ? 1.377 -2.767 -5.458 1.00 96.31 145 ILE A CA 1
ATOM 1124 C C . ILE A 1 145 ? 1.482 -1.719 -6.560 1.00 96.31 145 ILE A C 1
ATOM 1126 O O . ILE A 1 145 ? 1.066 -1.996 -7.683 1.00 96.31 145 ILE A O 1
ATOM 1130 N N . ASP A 1 146 ? 2.013 -0.541 -6.252 1.00 94.06 146 ASP A N 1
ATOM 1131 C CA . ASP A 1 146 ? 2.305 0.492 -7.249 1.00 94.06 146 ASP A CA 1
ATOM 1132 C C . ASP A 1 146 ? 3.693 0.248 -7.844 1.00 94.06 146 ASP A C 1
ATOM 1134 O O . ASP A 1 146 ? 4.692 0.198 -7.126 1.00 94.06 146 ASP A O 1
ATOM 1138 N N . LEU A 1 147 ? 3.760 0.077 -9.166 1.00 92.38 147 LEU A N 1
ATOM 1139 C CA . LEU A 1 147 ? 5.021 -0.252 -9.837 1.00 92.38 147 LEU A CA 1
ATOM 1140 C C . LEU A 1 147 ? 5.916 0.964 -10.083 1.00 92.38 147 LEU A C 1
ATOM 1142 O O . LEU A 1 147 ? 7.088 0.776 -10.388 1.00 92.38 147 LEU A O 1
ATOM 1146 N N . ASP A 1 148 ? 5.399 2.183 -9.924 1.00 87.12 148 ASP A N 1
ATOM 1147 C CA . ASP A 1 148 ? 6.062 3.435 -10.306 1.00 87.12 148 ASP A CA 1
ATOM 1148 C C . ASP A 1 148 ? 7.485 3.553 -9.725 1.00 87.12 148 ASP A C 1
ATOM 1150 O O . ASP A 1 148 ? 8.437 3.815 -10.458 1.00 87.12 148 ASP A O 1
ATOM 1154 N N . GLY A 1 149 ? 7.658 3.262 -8.429 1.00 82.81 149 GLY A N 1
ATOM 1155 C CA . GLY A 1 149 ? 8.966 3.315 -7.763 1.00 82.81 149 GLY A CA 1
ATOM 1156 C C . GLY A 1 149 ? 9.953 2.237 -8.222 1.00 82.81 149 GLY A C 1
ATOM 1157 O O . GLY A 1 149 ? 11.139 2.512 -8.374 1.00 82.81 149 GLY A O 1
ATOM 1158 N N . LEU A 1 150 ? 9.487 1.017 -8.499 1.00 86.94 150 LEU A N 1
ATOM 1159 C CA . LEU A 1 150 ? 10.350 -0.067 -8.994 1.00 86.94 150 LEU A CA 1
ATOM 1160 C C . LEU A 1 150 ? 10.666 0.075 -10.490 1.00 86.94 150 LEU A C 1
ATOM 1162 O O . LEU A 1 150 ? 11.739 -0.348 -10.940 1.00 86.94 150 LEU A O 1
ATOM 1166 N N . ALA A 1 151 ? 9.743 0.671 -11.246 1.00 86.31 151 ALA A N 1
ATOM 1167 C CA . ALA A 1 151 ? 9.847 0.892 -12.680 1.00 86.31 151 ALA A CA 1
ATOM 1168 C C . ALA A 1 151 ? 10.952 1.891 -13.028 1.00 86.31 151 ALA A C 1
ATOM 1170 O O . ALA A 1 151 ? 11.648 1.688 -14.013 1.00 86.31 151 ALA A O 1
ATOM 1171 N N . GLN A 1 152 ? 11.163 2.911 -12.194 1.00 85.50 152 GLN A N 1
ATOM 1172 C CA . GLN A 1 152 ? 12.205 3.927 -12.393 1.00 85.50 152 GLN A CA 1
ATOM 1173 C C . GLN A 1 152 ? 13.611 3.511 -11.936 1.00 85.50 152 GLN A C 1
ATOM 1175 O O . GLN A 1 152 ? 14.575 4.256 -12.127 1.00 85.50 152 GLN A O 1
ATOM 1180 N N . ILE A 1 153 ? 13.765 2.345 -11.292 1.00 77.38 153 ILE A N 1
ATOM 1181 C CA . ILE A 1 153 ? 15.085 1.842 -10.885 1.00 77.38 153 ILE A CA 1
ATOM 1182 C C . ILE A 1 153 ? 15.876 1.519 -12.160 1.00 77.38 153 ILE A C 1
ATOM 1184 O O . ILE A 1 153 ? 15.707 0.444 -12.739 1.00 77.38 153 ILE A O 1
ATOM 1188 N N . GLY A 1 154 ? 16.735 2.452 -12.574 1.00 72.06 154 GLY A N 1
ATOM 1189 C CA . GLY A 1 154 ? 17.462 2.412 -13.846 1.00 72.06 154 GLY A CA 1
ATOM 1190 C C . GLY A 1 154 ? 17.452 3.733 -14.623 1.00 72.06 154 GLY A C 1
ATOM 1191 O O . GLY A 1 154 ? 18.214 3.853 -15.575 1.00 72.06 154 GLY A O 1
ATOM 1192 N N . GLY A 1 155 ? 16.655 4.722 -14.201 1.00 74.00 155 GLY A N 1
ATOM 1193 C CA . GLY A 1 155 ? 16.619 6.073 -14.780 1.00 74.00 155 GLY A CA 1
ATOM 1194 C C . GLY A 1 155 ? 15.477 6.322 -15.769 1.00 74.00 155 GLY A C 1
ATOM 1195 O O . GLY A 1 155 ? 15.105 7.473 -15.956 1.00 74.00 155 GLY A O 1
ATOM 1196 N N . ASP A 1 156 ? 14.878 5.267 -16.326 1.00 78.38 156 ASP A N 1
ATOM 1197 C CA . ASP A 1 156 ? 13.703 5.335 -17.203 1.00 78.38 156 ASP A CA 1
ATOM 1198 C C . ASP A 1 156 ? 12.509 4.617 -16.565 1.00 78.38 156 ASP A C 1
ATOM 1200 O O . ASP A 1 156 ? 12.688 3.693 -15.774 1.00 78.38 156 ASP A O 1
ATOM 1204 N N . MET A 1 157 ? 11.282 5.000 -16.928 1.00 84.38 157 MET A N 1
ATOM 1205 C CA . MET A 1 157 ? 10.068 4.350 -16.428 1.00 84.38 157 MET A CA 1
ATOM 1206 C C . MET A 1 157 ? 9.755 3.053 -17.185 1.00 84.38 157 MET A C 1
ATOM 1208 O O . MET A 1 157 ? 8.979 3.046 -18.143 1.00 84.38 157 MET A O 1
ATOM 1212 N N . ASP A 1 158 ? 10.322 1.940 -16.721 1.00 90.44 158 ASP A N 1
ATOM 1213 C CA . ASP A 1 158 ? 10.069 0.604 -17.267 1.00 90.44 158 ASP A CA 1
ATOM 1214 C C . ASP A 1 158 ? 9.114 -0.197 -16.368 1.00 90.44 158 ASP A C 1
ATOM 1216 O O . ASP A 1 158 ? 9.498 -0.818 -15.373 1.00 90.44 158 ASP A O 1
ATOM 1220 N N . VAL A 1 159 ? 7.832 -0.208 -16.739 1.00 91.44 159 VAL A N 1
ATOM 1221 C CA . VAL A 1 159 ? 6.778 -0.915 -15.994 1.00 91.44 159 VAL A CA 1
ATOM 1222 C C . VAL A 1 159 ? 6.995 -2.432 -15.980 1.00 91.44 159 VAL A C 1
ATOM 1224 O O . VAL A 1 159 ? 6.635 -3.081 -14.998 1.00 91.44 159 VAL A O 1
ATOM 1227 N N . ILE A 1 160 ? 7.572 -3.014 -17.037 1.00 92.62 160 ILE A N 1
ATOM 1228 C CA . ILE A 1 160 ? 7.797 -4.464 -17.117 1.00 92.62 160 ILE A CA 1
ATOM 1229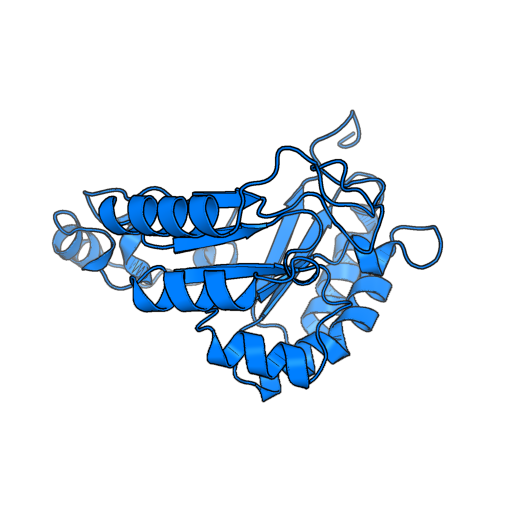 C C . ILE A 1 160 ? 8.916 -4.851 -16.152 1.00 92.62 160 ILE A C 1
ATOM 1231 O O . ILE A 1 160 ? 8.726 -5.755 -15.338 1.00 92.62 160 ILE A O 1
ATOM 1235 N N . ALA A 1 161 ? 10.026 -4.112 -16.154 1.00 92.56 161 ALA A N 1
ATOM 1236 C CA . ALA A 1 161 ? 11.092 -4.310 -15.176 1.00 92.56 161 ALA A CA 1
ATOM 1237 C C . ALA A 1 161 ? 10.601 -4.056 -13.738 1.00 92.56 161 ALA A C 1
ATOM 1239 O O . ALA A 1 161 ? 10.966 -4.785 -12.813 1.00 92.56 161 ALA A O 1
ATOM 1240 N N . GLY A 1 162 ? 9.743 -3.049 -13.534 1.00 94.12 162 GLY A N 1
ATOM 1241 C CA . GLY A 1 162 ? 9.094 -2.794 -12.247 1.00 94.12 162 GLY A CA 1
ATOM 1242 C C . GLY A 1 162 ? 8.240 -3.976 -11.777 1.00 94.12 162 GLY A C 1
ATOM 1243 O O . GLY A 1 162 ? 8.335 -4.384 -10.618 1.00 94.12 162 GLY A O 1
AT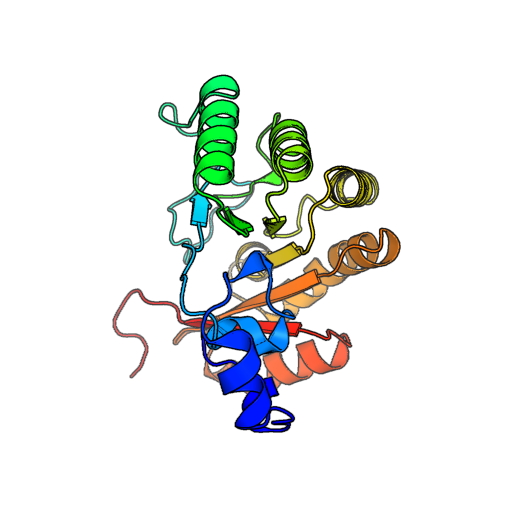OM 1244 N N . LEU A 1 163 ? 7.458 -4.572 -12.683 1.00 94.56 163 LEU A N 1
ATOM 1245 C CA . LEU A 1 163 ? 6.656 -5.765 -12.412 1.00 94.56 163 LEU A CA 1
ATOM 1246 C C . LEU A 1 163 ? 7.539 -6.949 -12.008 1.00 94.56 163 LEU A C 1
ATOM 1248 O O . LEU A 1 163 ? 7.261 -7.580 -10.992 1.00 94.56 163 LEU A O 1
ATOM 1252 N N . GLU A 1 164 ? 8.608 -7.226 -12.758 1.00 94.44 164 GLU A N 1
ATOM 1253 C CA . GLU A 1 164 ? 9.555 -8.308 -12.454 1.00 94.44 164 GLU A CA 1
ATOM 1254 C C . GLU A 1 164 ? 10.179 -8.146 -11.062 1.00 94.44 164 GLU A C 1
ATOM 1256 O O . GLU A 1 164 ? 10.231 -9.105 -10.288 1.00 94.44 164 GLU A O 1
ATOM 1261 N N . LYS A 1 165 ? 10.571 -6.918 -10.700 1.00 95.31 165 LYS A N 1
ATOM 1262 C CA . LYS A 1 165 ? 11.110 -6.589 -9.369 1.00 95.31 165 LYS A CA 1
ATOM 1263 C C . LYS A 1 165 ? 10.075 -6.744 -8.250 1.00 95.31 165 LYS A C 1
ATOM 1265 O O . LYS A 1 165 ? 10.456 -7.028 -7.117 1.00 95.31 165 LYS A O 1
ATOM 1270 N N . ALA A 1 166 ? 8.784 -6.589 -8.547 1.00 96.25 166 ALA A N 1
ATOM 1271 C CA . ALA A 1 166 ? 7.701 -6.752 -7.576 1.00 96.25 166 ALA A CA 1
ATOM 1272 C C . ALA A 1 166 ? 7.300 -8.221 -7.336 1.00 96.25 166 ALA A C 1
ATOM 1274 O O . ALA A 1 166 ? 6.712 -8.530 -6.294 1.00 96.25 166 ALA A O 1
ATOM 1275 N N . LEU A 1 167 ? 7.615 -9.143 -8.258 1.00 95.56 167 LEU A N 1
ATOM 1276 C CA . LEU A 1 167 ? 7.202 -10.552 -8.165 1.00 95.56 167 LEU A CA 1
ATOM 1277 C C . LEU A 1 167 ? 7.611 -11.242 -6.851 1.00 95.56 167 LEU A C 1
ATOM 1279 O O . LEU A 1 167 ? 6.755 -11.913 -6.269 1.00 95.56 167 LEU A O 1
ATOM 1283 N N . PRO A 1 168 ? 8.840 -11.071 -6.318 1.00 96.62 168 PRO A N 1
ATOM 1284 C CA . PRO A 1 168 ? 9.218 -11.702 -5.053 1.00 96.62 168 PRO A CA 1
ATOM 1285 C C . PRO A 1 168 ? 8.377 -11.215 -3.865 1.00 96.62 168 PRO A C 1
ATOM 1287 O O . PRO A 1 168 ? 8.011 -12.006 -2.998 1.00 96.62 168 PRO A O 1
ATOM 1290 N N . ALA A 1 169 ? 8.034 -9.924 -3.821 1.00 97.12 169 ALA A N 1
ATOM 1291 C CA . ALA A 1 169 ? 7.150 -9.374 -2.793 1.00 97.12 169 ALA A CA 1
ATOM 1292 C C . ALA A 1 169 ? 5.728 -9.942 -2.909 1.00 97.12 169 ALA A C 1
ATOM 1294 O O . ALA A 1 169 ? 5.114 -10.316 -1.911 1.00 97.12 169 ALA A O 1
ATOM 1295 N N . MET A 1 170 ? 5.217 -10.068 -4.135 1.00 95.81 170 MET A N 1
ATOM 1296 C CA . MET A 1 170 ? 3.912 -10.677 -4.397 1.00 95.81 170 MET A CA 1
ATOM 1297 C C . MET A 1 170 ? 3.849 -12.147 -3.981 1.00 95.81 170 MET A C 1
ATOM 1299 O O . MET A 1 170 ? 2.828 -12.590 -3.457 1.00 95.81 170 MET A O 1
ATOM 1303 N N . GLU A 1 171 ? 4.925 -12.897 -4.209 1.00 96.12 171 GLU A N 1
ATOM 1304 C CA . GLU A 1 171 ? 5.050 -14.283 -3.763 1.00 96.12 171 GLU A CA 1
ATOM 1305 C C . GLU A 1 171 ? 5.014 -14.383 -2.236 1.00 96.12 171 GLU A C 1
ATOM 1307 O O . GLU A 1 171 ? 4.205 -15.141 -1.708 1.00 96.12 171 GLU A O 1
ATOM 1312 N N . ARG A 1 172 ? 5.770 -13.538 -1.522 1.00 97.69 172 ARG A N 1
ATOM 1313 C CA . ARG A 1 172 ? 5.747 -13.480 -0.048 1.00 97.69 172 ARG A CA 1
ATOM 1314 C C . ARG A 1 172 ? 4.350 -13.187 0.500 1.00 97.69 172 ARG A C 1
ATOM 1316 O O . ARG A 1 172 ? 3.907 -13.853 1.431 1.00 97.69 172 ARG A O 1
ATOM 1323 N N . LEU A 1 173 ? 3.633 -12.235 -0.102 1.00 96.62 173 LEU A N 1
ATOM 1324 C CA . LEU A 1 173 ? 2.247 -11.926 0.270 1.00 96.62 173 LEU A CA 1
ATOM 1325 C C . LEU A 1 173 ? 1.312 -13.113 0.023 1.00 96.62 173 LEU A C 1
ATOM 1327 O O . LEU A 1 173 ? 0.473 -13.423 0.866 1.00 96.62 173 LEU A O 1
ATOM 1331 N N . ARG A 1 174 ? 1.462 -13.795 -1.117 1.00 94.00 174 ARG A N 1
ATOM 1332 C CA . ARG A 1 174 ? 0.663 -14.978 -1.454 1.00 94.00 174 ARG A CA 1
ATOM 1333 C C . ARG A 1 174 ? 0.902 -16.111 -0.459 1.00 94.00 174 ARG A C 1
ATOM 1335 O O . ARG A 1 174 ? -0.068 -16.734 -0.036 1.00 94.00 174 ARG A O 1
ATOM 1342 N N . ASP A 1 175 ? 2.153 -16.352 -0.085 1.00 96.44 175 ASP A N 1
ATOM 1343 C CA . ASP A 1 175 ? 2.526 -17.385 0.884 1.00 96.44 175 ASP A CA 1
ATOM 1344 C C . ASP A 1 175 ? 1.993 -17.057 2.289 1.00 96.44 175 ASP A C 1
ATOM 1346 O O . ASP A 1 175 ? 1.576 -17.956 3.018 1.00 96.44 175 ASP A O 1
ATOM 1350 N N . ALA A 1 176 ? 1.905 -15.767 2.631 1.00 96.62 176 ALA A N 1
ATOM 1351 C CA . ALA A 1 176 ? 1.238 -15.261 3.833 1.00 96.62 176 ALA A CA 1
ATOM 1352 C C . ALA A 1 176 ? -0.303 -15.193 3.710 1.00 96.62 176 ALA A C 1
ATOM 1354 O O . ALA A 1 176 ? -0.975 -14.668 4.594 1.00 96.62 176 ALA A O 1
ATOM 1355 N N . MET A 1 177 ? -0.888 -15.718 2.625 1.00 94.38 177 MET A N 1
ATOM 1356 C CA . MET A 1 177 ? -2.333 -15.713 2.349 1.00 94.38 177 MET A CA 1
ATOM 1357 C C . MET A 1 177 ? -2.962 -14.313 2.214 1.00 94.38 177 MET A C 1
ATOM 1359 O O . MET A 1 177 ? -4.184 -14.157 2.300 1.00 94.38 177 MET A O 1
ATOM 1363 N N . VAL A 1 178 ? -2.150 -13.299 1.914 1.00 94.06 178 VAL A N 1
ATOM 1364 C CA . VAL A 1 178 ? -2.586 -11.923 1.670 1.00 94.06 178 VAL A CA 1
ATOM 1365 C C . VAL A 1 178 ? -2.858 -11.724 0.181 1.00 94.06 178 VAL A C 1
ATOM 1367 O O . VAL A 1 178 ? -2.013 -11.951 -0.686 1.00 94.06 178 VAL A O 1
ATOM 1370 N N . GLY A 1 179 ? -4.070 -11.272 -0.146 1.00 92.25 179 GLY A N 1
ATOM 1371 C CA . GLY A 1 179 ? -4.426 -10.949 -1.524 1.00 92.25 179 GLY A CA 1
ATOM 1372 C C . GLY A 1 179 ? -3.666 -9.720 -2.023 1.00 92.25 179 GLY A C 1
ATOM 1373 O O . GLY A 1 179 ? -3.678 -8.682 -1.370 1.00 92.25 179 GLY A O 1
ATOM 1374 N N . CYS A 1 180 ? -3.074 -9.802 -3.212 1.00 94.6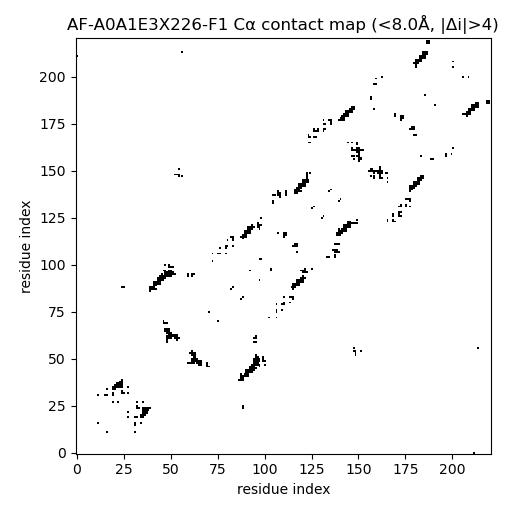2 180 CYS A N 1
ATOM 1375 C CA . CYS A 1 180 ? -2.368 -8.681 -3.823 1.00 94.62 180 CYS A CA 1
ATOM 1376 C C . CYS A 1 180 ? -2.715 -8.505 -5.307 1.00 94.62 180 CYS A C 1
ATOM 1378 O O . CYS A 1 180 ? -3.338 -9.369 -5.936 1.00 94.62 180 CYS A O 1
ATOM 1380 N N . GLY A 1 181 ? -2.334 -7.357 -5.857 1.00 94.38 181 GLY A N 1
ATOM 1381 C CA . GLY A 1 181 ? -2.402 -7.073 -7.286 1.00 94.38 181 GLY A CA 1
ATOM 1382 C C . GLY A 1 181 ? -1.779 -5.726 -7.612 1.00 94.38 181 GLY A C 1
ATOM 1383 O O . GLY A 1 181 ? -1.602 -4.888 -6.728 1.00 94.38 181 GLY A O 1
ATOM 1384 N N . VAL A 1 182 ? -1.443 -5.523 -8.880 1.00 94.56 182 VAL A N 1
ATOM 1385 C CA . VAL A 1 182 ? -0.623 -4.381 -9.302 1.00 94.56 182 VAL A CA 1
ATOM 1386 C C . VAL A 1 182 ? -1.460 -3.193 -9.760 1.00 94.56 182 VAL A C 1
ATOM 1388 O O . VAL A 1 182 ? -2.565 -3.344 -10.292 1.00 94.56 182 VAL A O 1
ATOM 1391 N N . ARG A 1 183 ? -0.915 -2.002 -9.555 1.00 93.06 183 ARG A N 1
ATOM 1392 C CA . ARG A 1 183 ? -1.394 -0.719 -10.049 1.00 93.06 183 ARG A CA 1
ATOM 1393 C C . ARG A 1 183 ? -0.313 -0.108 -10.917 1.00 93.06 183 ARG A C 1
ATOM 1395 O O . ARG A 1 183 ? 0.864 -0.117 -10.564 1.00 93.06 183 ARG A O 1
ATOM 1402 N N . ILE A 1 184 ? -0.740 0.358 -12.079 1.00 91.00 184 ILE A N 1
ATOM 1403 C CA . ILE A 1 184 ? 0.152 0.858 -13.116 1.00 91.00 184 ILE A CA 1
ATOM 1404 C C . ILE A 1 184 ? -0.310 2.246 -13.498 1.00 91.00 184 ILE A C 1
ATOM 1406 O O . ILE A 1 184 ? -1.458 2.414 -13.920 1.00 91.00 184 ILE A O 1
ATOM 1410 N N . THR A 1 185 ? 0.590 3.212 -13.384 1.00 89.94 185 THR A N 1
ATOM 1411 C CA . THR A 1 185 ? 0.364 4.556 -13.892 1.00 89.94 185 THR A CA 1
ATOM 1412 C C . THR A 1 185 ? 0.711 4.613 -15.379 1.00 89.94 185 THR A C 1
ATOM 1414 O O . THR A 1 185 ? 1.780 4.184 -15.812 1.00 89.94 185 THR A O 1
ATOM 1417 N N . ILE A 1 186 ? -0.223 5.120 -16.180 1.00 88.12 186 ILE A N 1
ATOM 1418 C CA . ILE A 1 186 ? -0.099 5.240 -17.632 1.00 88.12 186 ILE A CA 1
ATOM 1419 C C . ILE A 1 186 ? -0.188 6.707 -18.042 1.00 88.12 186 ILE A C 1
ATOM 1421 O O . ILE A 1 186 ? -1.102 7.422 -17.621 1.00 88.12 186 ILE A O 1
ATOM 1425 N N . GLY A 1 187 ? 0.724 7.120 -18.917 1.00 86.81 187 GLY A N 1
ATOM 1426 C CA . GLY A 1 187 ? 0.758 8.432 -19.564 1.00 86.81 187 GLY A CA 1
ATOM 1427 C C . GLY A 1 187 ? 1.363 8.345 -20.968 1.00 86.81 187 GLY A C 1
ATOM 1428 O O . GLY A 1 187 ? 1.566 7.245 -21.487 1.00 86.81 187 GLY A O 1
ATOM 1429 N N . SER A 1 188 ? 1.675 9.492 -21.584 1.00 84.69 188 SER A N 1
ATOM 1430 C CA . SER A 1 188 ? 2.343 9.562 -22.905 1.00 84.69 188 SER A CA 1
ATOM 1431 C C . SER A 1 188 ? 3.574 8.653 -22.992 1.00 84.69 188 SER A C 1
ATOM 1433 O O . SER A 1 188 ? 3.793 7.977 -23.996 1.00 84.69 188 SER A O 1
ATOM 1435 N N . PHE A 1 189 ? 4.345 8.616 -21.906 1.00 84.12 189 PHE A N 1
ATOM 1436 C CA . PHE A 1 189 ? 5.647 7.977 -21.777 1.00 84.12 189 PHE A CA 1
ATOM 1437 C C . PHE A 1 189 ? 5.614 6.447 -21.884 1.00 84.12 189 PHE A C 1
ATOM 1439 O O . PHE A 1 189 ? 6.624 5.848 -22.240 1.00 84.12 189 PHE A O 1
ATOM 1446 N N . ASN A 1 190 ? 4.478 5.795 -21.615 1.00 87.25 190 ASN A N 1
ATOM 1447 C CA . ASN A 1 190 ? 4.373 4.330 -21.659 1.00 87.25 190 ASN A CA 1
ATOM 1448 C C . ASN A 1 190 ? 3.085 3.802 -22.316 1.00 87.25 190 ASN A C 1
ATOM 1450 O O . ASN A 1 190 ? 2.907 2.586 -22.416 1.00 87.25 190 ASN A O 1
ATOM 1454 N N . LEU A 1 191 ? 2.203 4.672 -22.824 1.00 88.06 191 LEU A N 1
ATOM 1455 C CA . LEU A 1 191 ? 0.942 4.258 -23.450 1.00 88.06 191 LEU A CA 1
ATOM 1456 C C . LEU A 1 191 ? 1.156 3.303 -24.634 1.00 88.06 191 LEU A C 1
ATOM 1458 O O . LEU A 1 191 ? 0.422 2.324 -24.782 1.00 88.06 191 LEU A O 1
ATOM 1462 N N . SER A 1 192 ? 2.182 3.543 -25.454 1.00 89.88 192 SER A N 1
ATOM 1463 C CA . SER A 1 192 ? 2.528 2.679 -26.594 1.00 89.88 192 SER A CA 1
ATOM 1464 C C . SER A 1 192 ? 2.956 1.266 -26.175 1.00 89.88 192 SER A C 1
ATOM 1466 O O . SER A 1 192 ? 2.816 0.323 -26.954 1.00 89.88 192 SER A O 1
ATOM 1468 N N . GLN A 1 193 ? 3.422 1.095 -24.935 1.00 90.12 193 GLN A N 1
ATOM 1469 C CA . GLN A 1 193 ? 3.865 -0.183 -24.375 1.00 90.12 193 GLN A CA 1
ATOM 1470 C C . GLN A 1 193 ? 2.721 -0.984 -23.738 1.00 90.12 193 GLN A C 1
ATOM 1472 O O . GLN A 1 193 ? 2.924 -2.137 -23.353 1.00 90.12 193 GLN A O 1
ATOM 1477 N N . MET A 1 194 ? 1.511 -0.418 -23.653 1.00 90.06 194 MET A N 1
ATOM 1478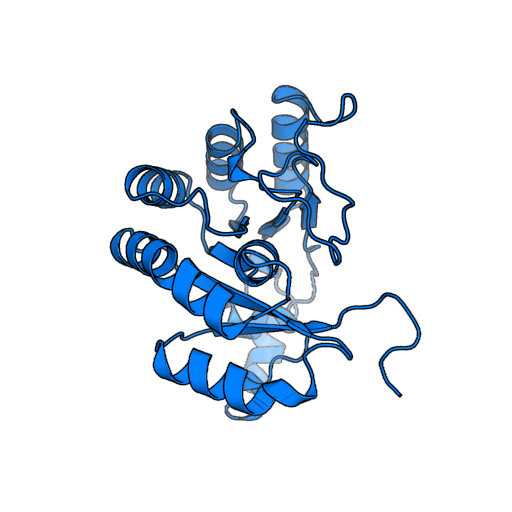 C CA . MET A 1 194 ? 0.358 -1.042 -22.996 1.00 90.06 194 MET A CA 1
ATOM 1479 C C . MET A 1 194 ? 0.109 -2.503 -23.415 1.00 90.06 194 MET A C 1
ATOM 1481 O O . MET A 1 194 ? -0.095 -3.327 -22.522 1.00 90.06 194 MET A O 1
ATOM 1485 N N . PRO A 1 195 ? 0.149 -2.889 -24.710 1.00 92.69 195 PRO A N 1
ATOM 1486 C CA . PRO A 1 195 ? -0.059 -4.288 -25.089 1.00 92.69 195 PRO A CA 1
ATOM 1487 C C . PRO A 1 195 ? 0.979 -5.235 -24.471 1.00 92.69 195 PRO A C 1
ATOM 1489 O O . PRO A 1 195 ? 0.632 -6.321 -24.007 1.00 92.69 195 PRO A O 1
ATOM 1492 N N . SER A 1 196 ? 2.244 -4.810 -24.420 1.00 94.31 196 SER A N 1
ATOM 1493 C CA . SER A 1 196 ? 3.338 -5.575 -23.814 1.00 94.31 196 SER A CA 1
ATOM 1494 C C . SER A 1 196 ? 3.200 -5.646 -22.295 1.00 94.31 196 SER A C 1
ATOM 1496 O O . SER A 1 196 ? 3.379 -6.719 -21.724 1.00 94.31 196 SER A O 1
ATOM 1498 N N . ILE A 1 197 ? 2.814 -4.539 -21.654 1.00 92.00 197 ILE A N 1
ATOM 1499 C CA . ILE A 1 197 ? 2.552 -4.473 -20.210 1.00 92.00 197 ILE A CA 1
ATOM 1500 C C . ILE A 1 197 ? 1.416 -5.431 -19.826 1.00 92.00 197 ILE A C 1
ATOM 1502 O O . ILE A 1 197 ? 1.576 -6.231 -18.907 1.00 92.00 197 ILE A O 1
ATOM 1506 N N . ILE A 1 198 ? 0.293 -5.413 -20.553 1.00 91.69 198 ILE A N 1
ATOM 1507 C CA . ILE A 1 198 ? -0.835 -6.325 -20.303 1.00 91.69 198 ILE A CA 1
ATOM 1508 C C . ILE A 1 198 ? -0.382 -7.780 -20.438 1.00 91.69 198 ILE A C 1
ATOM 1510 O O . ILE A 1 198 ? -0.641 -8.581 -19.542 1.00 91.69 198 ILE A O 1
ATOM 1514 N N . LYS A 1 199 ? 0.351 -8.112 -21.506 1.00 93.62 199 LYS A N 1
ATOM 1515 C CA . LYS A 1 199 ? 0.871 -9.468 -21.717 1.00 93.62 199 LYS A CA 1
ATOM 1516 C C . LYS A 1 199 ? 1.821 -9.903 -20.597 1.00 93.62 199 LYS A C 1
ATOM 1518 O O . LYS A 1 199 ? 1.765 -11.050 -20.157 1.00 93.62 199 LYS A O 1
ATOM 1523 N N . ALA A 1 200 ? 2.675 -9.000 -20.114 1.00 93.25 200 ALA A N 1
ATOM 1524 C CA . ALA A 1 200 ? 3.558 -9.274 -18.986 1.00 93.25 200 ALA A CA 1
ATOM 1525 C C . ALA A 1 200 ? 2.750 -9.598 -17.718 1.00 93.25 200 ALA A C 1
ATOM 1527 O O . ALA A 1 200 ? 3.014 -10.614 -17.082 1.00 93.25 200 ALA A O 1
ATOM 1528 N N . ILE A 1 201 ? 1.713 -8.813 -17.405 1.00 91.31 201 ILE A N 1
ATOM 1529 C CA . ILE A 1 201 ? 0.812 -9.066 -16.267 1.00 91.31 201 ILE A CA 1
ATOM 1530 C C . ILE A 1 201 ? 0.089 -10.406 -16.417 1.00 91.31 201 ILE A C 1
ATOM 1532 O O . ILE A 1 201 ? 0.027 -11.166 -15.451 1.00 91.31 201 ILE A O 1
ATOM 1536 N N . GLU A 1 202 ? -0.440 -10.726 -17.600 1.00 90.19 202 GLU A N 1
ATOM 1537 C CA . GLU A 1 202 ? -1.115 -12.007 -17.853 1.00 90.19 202 GLU A CA 1
ATOM 1538 C C . GLU A 1 202 ? -0.199 -13.199 -17.544 1.00 90.19 202 GLU A C 1
ATOM 1540 O O . GLU A 1 202 ? -0.623 -14.146 -16.877 1.00 90.19 202 GLU A O 1
ATOM 1545 N N . ASN A 1 203 ? 1.077 -13.112 -17.932 1.00 91.38 203 ASN A N 1
ATOM 1546 C CA . ASN A 1 203 ? 2.070 -14.158 -17.676 1.00 91.38 203 ASN A CA 1
ATOM 1547 C C . ASN A 1 203 ? 2.363 -14.370 -16.180 1.00 91.38 203 ASN A C 1
ATOM 1549 O O . ASN A 1 203 ? 2.780 -15.461 -15.795 1.00 91.38 203 ASN A O 1
ATOM 1553 N N . THR A 1 204 ? 2.125 -13.372 -15.323 1.00 87.81 204 THR A N 1
ATOM 1554 C CA . THR A 1 204 ? 2.317 -13.513 -13.865 1.00 87.81 204 THR A CA 1
ATOM 1555 C C . THR A 1 204 ? 1.228 -14.349 -13.184 1.00 87.81 204 THR A C 1
ATOM 1557 O O . THR A 1 204 ? 1.386 -14.752 -12.032 1.00 87.81 204 THR A O 1
ATOM 1560 N N . GLY A 1 205 ? 0.092 -14.582 -13.853 1.00 84.81 205 GLY A N 1
ATOM 1561 C CA . GLY A 1 205 ? -1.072 -15.240 -13.251 1.00 84.81 205 GLY A CA 1
ATOM 1562 C C . GLY A 1 205 ? -1.836 -14.372 -12.239 1.00 84.81 205 GLY A C 1
ATOM 1563 O O . GLY A 1 205 ? -2.674 -14.885 -11.487 1.00 84.81 205 GLY A O 1
ATOM 1564 N N . LEU A 1 206 ? -1.573 -13.062 -12.202 1.00 84.00 206 LEU A N 1
ATOM 1565 C CA . LEU A 1 206 ? -2.299 -12.108 -11.369 1.00 84.00 206 LEU A CA 1
ATOM 1566 C C . LEU A 1 206 ? -3.804 -12.132 -11.651 1.00 84.00 206 LEU A C 1
ATOM 1568 O O . LEU A 1 206 ? -4.266 -12.022 -12.783 1.00 84.00 206 LEU A O 1
ATOM 1572 N N . LYS A 1 207 ? -4.600 -12.197 -10.581 1.00 80.00 207 LYS A N 1
ATOM 1573 C CA . LYS A 1 207 ? -6.070 -12.181 -10.683 1.00 80.00 207 LYS A CA 1
ATOM 1574 C C . LYS A 1 207 ? -6.647 -10.775 -10.826 1.00 80.00 207 LYS A C 1
ATOM 1576 O O . LYS A 1 207 ? -7.816 -10.631 -11.188 1.00 80.00 207 LYS A O 1
ATOM 1581 N N . ARG A 1 208 ? -5.879 -9.751 -10.445 1.00 85.31 208 ARG A N 1
ATOM 1582 C CA . ARG A 1 208 ? -6.301 -8.349 -10.433 1.00 85.31 208 ARG A CA 1
ATOM 1583 C C . ARG A 1 208 ? -5.124 -7.444 -10.757 1.00 85.31 208 ARG A C 1
ATOM 1585 O O . ARG A 1 208 ? -4.057 -7.579 -10.166 1.00 85.31 208 ARG A O 1
ATOM 1592 N N . PHE A 1 209 ? -5.379 -6.489 -11.634 1.00 91.81 209 PHE A N 1
ATOM 1593 C CA . PHE A 1 209 ? -4.551 -5.312 -11.829 1.00 91.81 209 PHE A CA 1
ATOM 1594 C C . PHE A 1 209 ? -5.463 -4.105 -12.062 1.00 91.81 209 PHE A C 1
ATOM 1596 O O . PHE A 1 209 ? -6.643 -4.264 -12.401 1.00 91.81 209 PHE A O 1
ATOM 1603 N N . ALA A 1 210 ? -4.933 -2.909 -11.856 1.00 90.56 210 ALA A N 1
ATOM 1604 C CA . ALA A 1 210 ? -5.613 -1.663 -12.161 1.00 90.56 210 ALA A CA 1
ATOM 1605 C C . ALA A 1 210 ? -4.683 -0.728 -12.932 1.00 90.56 210 ALA A C 1
ATOM 1607 O O . ALA A 1 210 ? -3.476 -0.695 -12.705 1.00 90.56 210 ALA A O 1
ATOM 1608 N N . ILE A 1 211 ? -5.277 0.027 -13.850 1.00 89.25 211 ILE A N 1
ATOM 1609 C CA . ILE A 1 211 ? -4.595 1.058 -14.622 1.00 89.25 211 ILE A CA 1
ATOM 1610 C C . ILE A 1 211 ? -5.077 2.412 -14.106 1.00 89.25 211 ILE A C 1
ATOM 1612 O O . ILE A 1 211 ? -6.286 2.668 -14.043 1.00 89.25 211 ILE A O 1
ATOM 1616 N N . CYS A 1 212 ? -4.121 3.255 -13.742 1.00 87.62 212 CYS A N 1
ATOM 1617 C CA . CYS A 1 212 ? -4.309 4.624 -13.300 1.00 87.62 212 CYS A CA 1
ATOM 1618 C C . CYS A 1 212 ? -3.793 5.560 -14.393 1.00 87.62 212 CYS A C 1
ATOM 1620 O O . CYS A 1 212 ? -2.730 5.344 -14.962 1.00 87.62 212 CYS A O 1
ATOM 1622 N N . GLN A 1 213 ? -4.558 6.596 -14.707 1.00 86.00 213 GLN A N 1
ATOM 1623 C CA . GLN A 1 213 ? -4.138 7.623 -15.653 1.00 86.00 213 GLN A CA 1
ATOM 1624 C C . GLN A 1 213 ? -3.290 8.664 -14.922 1.00 86.00 213 GLN A C 1
ATOM 1626 O O . GLN A 1 213 ? -3.719 9.177 -13.888 1.00 86.00 213 GLN A O 1
ATOM 1631 N N . HIS A 1 214 ? -2.127 9.002 -15.475 1.00 84.94 214 HIS A N 1
ATOM 1632 C CA . HIS A 1 214 ? -1.369 10.175 -15.056 1.00 84.94 214 HIS A CA 1
ATOM 1633 C C . HIS A 1 214 ? -2.110 11.449 -15.499 1.00 84.94 214 HIS A C 1
ATOM 1635 O O . HIS A 1 214 ? -2.523 11.559 -16.659 1.00 84.94 214 HIS A O 1
ATOM 1641 N N . LEU A 1 215 ? -2.340 12.371 -14.557 1.00 73.00 215 LEU A N 1
ATOM 1642 C CA . LEU A 1 215 ? -3.224 13.533 -14.739 1.00 73.00 215 LEU A CA 1
ATOM 1643 C C . LEU A 1 215 ? -2.484 14.862 -14.954 1.00 73.00 215 LEU A C 1
ATOM 1645 O O . LEU A 1 215 ? -3.138 15.850 -15.292 1.00 73.00 215 LEU A O 1
ATOM 1649 N N . GLU A 1 216 ? -1.160 14.917 -14.798 1.00 65.06 216 GLU A N 1
ATOM 1650 C CA . GLU A 1 216 ? -0.405 16.148 -15.044 1.00 65.06 216 GLU A CA 1
ATOM 1651 C C . GLU A 1 216 ? 0.040 16.263 -16.507 1.00 65.06 216 GLU A C 1
ATOM 1653 O O . GLU A 1 216 ? 0.688 15.373 -17.041 1.00 65.06 216 GLU A O 1
ATOM 1658 N N . GLY A 1 217 ? -0.321 17.397 -17.131 1.00 52.62 217 GLY A N 1
ATOM 1659 C CA . GLY A 1 217 ? 0.270 17.930 -18.365 1.00 52.62 217 GLY A CA 1
ATOM 1660 C C . GLY A 1 217 ? -0.073 17.193 -19.667 1.00 52.62 217 GLY A C 1
ATOM 1661 O O . GLY A 1 217 ? 0.179 16.017 -19.783 1.00 52.62 217 GLY A O 1
ATOM 1662 N N . LYS A 1 218 ? -0.663 17.914 -20.641 1.00 47.88 218 LYS A N 1
ATOM 1663 C CA . LYS A 1 218 ? -0.580 17.851 -22.136 1.00 47.88 218 LYS A CA 1
ATOM 1664 C C . LYS A 1 218 ? -0.223 16.553 -22.914 1.00 47.88 218 LYS A C 1
ATOM 1666 O O . LYS A 1 218 ? -0.023 16.636 -24.126 1.00 47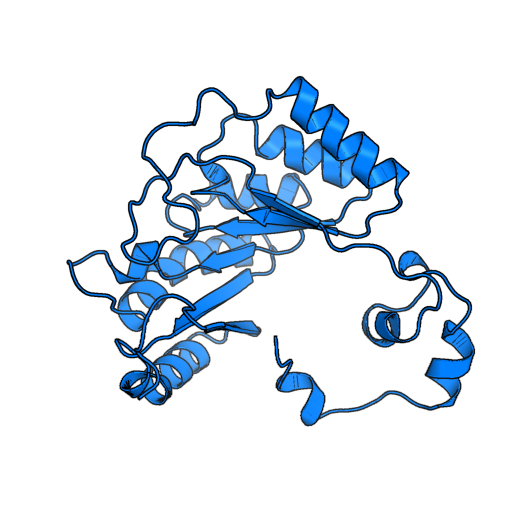.88 218 LYS A O 1
ATOM 1671 N N . ASP A 1 219 ? -0.251 15.387 -22.300 1.00 52.28 219 ASP A N 1
ATOM 1672 C CA . ASP A 1 219 ? 0.424 14.170 -22.761 1.00 52.28 219 ASP A CA 1
ATOM 1673 C C . ASP A 1 219 ? -0.500 13.182 -23.473 1.00 52.28 219 ASP A C 1
ATOM 1675 O O . ASP A 1 219 ? -0.088 12.129 -23.945 1.00 52.28 219 ASP A O 1
ATOM 1679 N N . TRP A 1 220 ? -1.772 13.537 -23.598 1.00 55.22 220 TRP A N 1
ATOM 1680 C CA . TRP A 1 220 ? -2.781 12.707 -24.247 1.00 55.22 220 TRP A CA 1
ATOM 1681 C C . TRP A 1 220 ? -3.033 13.11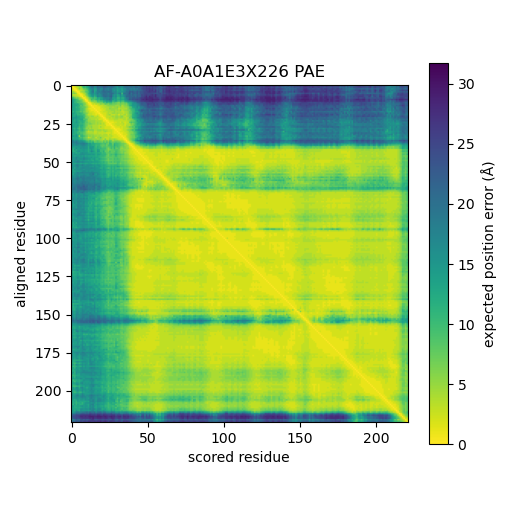5 -25.708 1.00 55.22 220 TRP A C 1
ATOM 1683 O O . TRP A 1 220 ? -4.140 12.920 -26.205 1.00 55.22 220 TRP A O 1
ATOM 1693 N N . LYS A 1 221 ? -2.044 13.727 -26.378 1.00 51.19 221 LYS A N 1
ATOM 1694 C CA . LYS A 1 221 ? -2.135 14.071 -27.808 1.00 51.19 221 LYS A CA 1
ATOM 1695 C C . LYS A 1 221 ? -1.890 12.873 -28.712 1.00 51.19 221 LYS A C 1
ATOM 1697 O O . LYS A 1 221 ? -0.917 12.137 -28.455 1.00 51.19 221 LYS A O 1
#

Mean predicted aligned error: 7.92 Å

InterPro domains:
  IPR007197 Radical SAM [PF04055] (45-198)
  IPR007197 Radical SAM [PS51918] (37-221)
  IPR007197 Radical SAM [SFLDS00029] (41-212)
  IPR013785 Aldolase-type TIM barrel [G3DSA:3.20.20.70] (35-221)
  IPR050377 Radical SAM PqqA peptide cyclase/Mycofactocin maturase MftC-like [PTHR11228] (37-213)
  IPR058240 Radical SAM superfamily [SSF102114] (42-211)

Organism: NCBI:txid1872076

pLDDT: mean 86.16, std 13.99, range [32.38, 98.31]

Secondary structure (DSSP, 8-state):
---HHHHT-----HHHHHHHTTSBGGGS-TTTGGG-SBPPPPEEEE--SB-S---TT-TT--BSS--TTSPPHHHHHHHHHHHHHTT--EEEEESS-GGGSTTHHHHHHHHHHTTPEEEEEE-STT--HHHHHHHHHTT--EEEEE-HHHHTTTSS--HHHHHHHHHHHHHHHHHTT--EEEEEEE-TTTGGGHHHHHHHHHHTT-S-EEEEE--SSS---